Protein AF-A0A7J7IM36-F1 (afdb_monomer)

Nearest PDB structures (foldseek):
  6s37-assembly1_A  TM=6.393E-01  e=5.293E+00  Pseudomonas putida KT2440
  4tql-assembly1_A  TM=2.291E-01  e=6.668E-01  synthetic construct

pLDDT: mean 85.33, std 15.06, range [41.84, 98.44]

Foldseek 3Di:
DDDDPPPPPDPVVVVVVVVVLVVLLVVLVPPVLLVVLLVVLVVLLVLLVLLLVLLVLVVCLVVDPDPVSNVVSVVVVSVVVSLVSLVVSLVSLVVSLVSNQSSCCSNPVDDDDDLLNVLSVVLSVLSVVLNVLVVVVVVPDPVSSVSSSVSSVVNSVSSVVNNVVVVVVVCVVVVVD

Structure (mmCIF, N/CA/C/O backbone):
data_AF-A0A7J7IM36-F1
#
_entry.id   AF-A0A7J7IM36-F1
#
loop_
_atom_site.group_PDB
_atom_site.id
_atom_site.type_symbol
_atom_site.label_atom_id
_atom_site.label_alt_id
_atom_site.label_comp_id
_atom_site.label_asym_id
_atom_site.label_entity_id
_atom_site.label_seq_id
_atom_site.pdbx_PDB_ins_code
_atom_site.Cartn_x
_atom_site.Cartn_y
_atom_site.Cartn_z
_atom_site.occupancy
_atom_site.B_iso_or_equiv
_atom_site.auth_seq_id
_atom_site.auth_comp_id
_atom_site.auth_asym_id
_atom_site.auth_atom_id
_atom_site.pdbx_PDB_model_num
ATOM 1 N N . MET A 1 1 ? 0.239 33.090 -51.637 1.00 41.84 1 MET A N 1
ATOM 2 C CA . MET A 1 1 ? 1.062 33.450 -50.464 1.00 41.84 1 MET A CA 1
ATOM 3 C C . MET A 1 1 ? 0.716 32.521 -49.308 1.00 41.84 1 MET A C 1
ATOM 5 O O . MET A 1 1 ? -0.377 32.669 -48.778 1.00 41.84 1 MET A O 1
ATOM 9 N N . PRO A 1 2 ? 1.578 31.569 -48.916 1.00 46.75 2 PRO A N 1
ATOM 10 C CA . PRO A 1 2 ? 1.509 30.970 -47.592 1.00 46.75 2 PRO A CA 1
ATOM 11 C C . PRO A 1 2 ? 2.566 31.615 -46.681 1.00 46.75 2 PRO A C 1
ATOM 13 O O . PRO A 1 2 ? 3.742 31.699 -47.031 1.00 46.75 2 PRO A O 1
ATOM 16 N N . LEU A 1 3 ? 2.128 32.104 -45.523 1.00 44.00 3 LEU A N 1
ATOM 17 C CA . LEU A 1 3 ? 2.987 32.555 -44.430 1.00 44.00 3 LEU A CA 1
ATOM 18 C C . LEU A 1 3 ? 3.574 31.320 -43.734 1.00 44.00 3 LEU A C 1
ATOM 20 O O . LEU A 1 3 ? 2.863 30.607 -43.028 1.00 44.00 3 LEU A O 1
ATOM 24 N N . LEU A 1 4 ? 4.866 31.064 -43.948 1.00 47.91 4 LEU A N 1
ATOM 25 C CA . LEU A 1 4 ? 5.644 30.124 -43.144 1.00 47.91 4 LEU A CA 1
ATOM 26 C C . LEU A 1 4 ? 5.892 30.766 -41.772 1.00 47.91 4 LEU A C 1
ATOM 28 O O . LEU A 1 4 ? 6.661 31.720 -41.653 1.00 47.91 4 LEU A O 1
ATOM 32 N N . GLY A 1 5 ? 5.239 30.250 -40.734 1.00 44.09 5 GLY A N 1
ATOM 33 C CA . GLY A 1 5 ? 5.584 30.564 -39.352 1.00 44.09 5 GLY A CA 1
ATOM 34 C C . GLY A 1 5 ? 6.928 29.930 -39.002 1.00 44.09 5 GLY A C 1
ATOM 35 O O . GLY A 1 5 ? 6.990 28.741 -38.701 1.00 44.09 5 GLY A O 1
ATOM 36 N N . MET A 1 6 ? 8.006 30.713 -39.046 1.00 46.06 6 MET A N 1
ATOM 37 C CA . MET A 1 6 ? 9.269 30.353 -38.403 1.00 46.06 6 MET A CA 1
ATOM 38 C C . MET A 1 6 ? 9.063 30.376 -36.886 1.00 46.06 6 MET A C 1
ATOM 40 O O . MET A 1 6 ? 9.054 31.436 -36.261 1.00 46.06 6 MET A O 1
ATOM 44 N N . VAL A 1 7 ? 8.904 29.198 -36.285 1.00 52.78 7 VAL A N 1
ATOM 45 C CA . VAL A 1 7 ? 9.154 29.021 -34.855 1.00 52.78 7 VAL A CA 1
ATOM 46 C C . VAL A 1 7 ? 10.662 29.145 -34.667 1.00 52.78 7 VAL A C 1
ATOM 48 O O . VAL A 1 7 ? 11.422 28.244 -35.016 1.00 52.78 7 VAL A O 1
ATOM 51 N N . VAL A 1 8 ? 11.102 30.293 -34.157 1.00 49.12 8 VAL A N 1
ATOM 52 C CA . VAL A 1 8 ? 12.466 30.476 -33.660 1.00 49.12 8 VAL A CA 1
ATOM 53 C C . VAL A 1 8 ? 12.593 29.614 -32.407 1.00 49.12 8 VAL A C 1
ATOM 55 O O . VAL A 1 8 ? 12.178 30.014 -31.321 1.00 49.12 8 VAL A O 1
ATOM 58 N N . ALA A 1 9 ? 13.122 28.401 -32.561 1.00 53.16 9 ALA A N 1
ATOM 59 C CA . ALA A 1 9 ? 13.605 27.630 -31.427 1.00 53.16 9 ALA A CA 1
ATOM 60 C C . ALA A 1 9 ? 14.791 28.400 -30.835 1.00 53.16 9 ALA A C 1
ATOM 62 O O . ALA A 1 9 ? 15.821 28.578 -31.486 1.00 53.16 9 ALA A O 1
ATOM 63 N N . THR A 1 10 ? 14.625 28.931 -29.626 1.00 54.34 10 THR A N 1
ATOM 64 C CA . THR A 1 10 ? 15.707 29.593 -28.903 1.00 54.34 10 THR A CA 1
ATOM 65 C C . THR A 1 10 ? 16.783 28.544 -28.587 1.00 54.34 10 THR A C 1
ATOM 67 O O . THR A 1 10 ? 16.481 27.548 -27.924 1.00 54.34 10 THR A O 1
ATOM 70 N N . PRO A 1 11 ? 18.034 28.722 -29.049 1.00 59.41 11 PRO A N 1
ATOM 71 C CA . PRO A 1 11 ? 19.065 27.681 -28.976 1.00 59.41 11 PRO A CA 1
ATOM 72 C C . PRO A 1 11 ? 19.333 27.202 -27.539 1.00 59.41 11 PRO A C 1
ATOM 74 O O . PRO A 1 11 ? 19.550 26.015 -27.317 1.00 59.41 11 PRO A O 1
ATOM 77 N N . GLY A 1 12 ? 19.176 28.083 -26.544 1.00 59.03 12 GLY A N 1
ATOM 78 C CA . GLY A 1 12 ? 19.376 27.739 -25.133 1.00 59.03 12 GLY A CA 1
ATOM 79 C C . GLY A 1 12 ? 18.355 2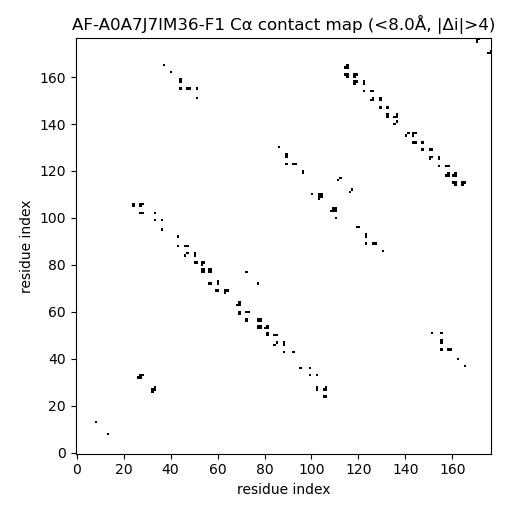6.761 -24.536 1.00 59.03 12 GLY A C 1
ATOM 80 O O . GLY A 1 12 ? 18.694 26.052 -23.595 1.00 59.03 12 GLY A O 1
ATOM 81 N N . PHE A 1 13 ? 17.125 26.673 -25.060 1.00 56.16 13 PHE A N 1
ATOM 82 C CA . PHE A 1 13 ? 16.137 25.705 -24.556 1.00 56.16 13 PHE A CA 1
ATOM 83 C C . PHE A 1 13 ? 16.367 24.300 -25.115 1.00 56.16 13 PHE A C 1
ATOM 85 O O . PHE A 1 13 ? 16.209 23.324 -24.387 1.00 56.16 13 PHE A O 1
ATOM 92 N N . ALA A 1 14 ? 16.751 24.196 -26.389 1.00 59.12 14 ALA A N 1
ATOM 93 C CA . ALA A 1 14 ? 17.050 22.914 -27.023 1.00 59.12 14 ALA A CA 1
ATOM 94 C C . ALA A 1 14 ? 18.312 22.275 -26.421 1.00 59.12 14 ALA A C 1
ATOM 96 O O . ALA A 1 14 ? 18.303 21.097 -26.075 1.00 59.12 14 ALA A O 1
ATOM 97 N N . GLU A 1 15 ? 19.354 23.073 -26.191 1.00 60.28 15 GLU A N 1
ATOM 98 C CA . GLU A 1 15 ? 20.610 22.613 -25.591 1.00 60.28 15 GLU A CA 1
ATOM 99 C C . GLU A 1 15 ? 20.442 22.236 -24.106 1.00 60.28 15 GLU A C 1
ATOM 101 O O . GLU A 1 15 ? 20.975 21.221 -23.653 1.00 60.28 15 GLU A O 1
ATOM 106 N N . ALA A 1 16 ? 19.619 22.979 -23.351 1.00 60.47 16 ALA A N 1
ATOM 107 C CA . ALA A 1 16 ? 19.227 22.620 -21.983 1.00 60.47 16 ALA A CA 1
ATOM 108 C C . ALA A 1 16 ? 18.374 21.336 -21.926 1.00 60.47 16 ALA A C 1
ATOM 110 O O . ALA A 1 16 ? 18.494 20.547 -20.987 1.00 60.47 16 ALA A O 1
ATOM 111 N N . ALA A 1 17 ? 17.518 21.106 -22.926 1.00 60.38 17 ALA A N 1
ATOM 112 C CA . ALA A 1 17 ? 16.722 19.888 -23.030 1.00 60.38 17 ALA A CA 1
ATOM 113 C C . ALA A 1 17 ? 17.594 18.666 -23.362 1.00 60.38 17 ALA A C 1
ATOM 115 O O . ALA A 1 17 ? 17.447 17.640 -22.705 1.00 60.38 17 ALA A O 1
ATOM 116 N N . GLU A 1 18 ? 18.551 18.780 -24.290 1.00 63.00 18 GLU A N 1
ATOM 117 C CA . GLU A 1 18 ? 19.492 17.696 -24.617 1.00 63.00 18 GLU A CA 1
ATOM 118 C C . GLU A 1 18 ? 20.452 17.372 -23.461 1.00 63.00 18 GLU A C 1
ATOM 120 O O . GLU A 1 18 ? 20.713 16.203 -23.155 1.00 63.00 18 GLU A O 1
ATOM 125 N N . THR A 1 19 ? 20.965 18.390 -22.767 1.00 62.38 19 THR A N 1
ATOM 126 C CA . THR A 1 19 ? 21.820 18.194 -21.582 1.00 62.38 19 THR A CA 1
ATOM 127 C C . THR A 1 19 ? 21.041 17.611 -20.401 1.00 62.38 19 THR A C 1
ATOM 129 O O . THR A 1 19 ? 21.537 16.716 -19.717 1.00 62.38 19 THR A O 1
ATOM 132 N N . SER A 1 20 ? 19.790 18.026 -20.192 1.00 62.22 20 SER A N 1
ATOM 133 C CA . SER A 1 20 ? 18.886 17.413 -19.210 1.00 62.22 20 SER A CA 1
ATOM 134 C C . SER A 1 20 ? 18.553 15.962 -19.570 1.00 62.22 20 SER A C 1
ATOM 136 O O . SER A 1 20 ? 18.662 15.073 -18.727 1.00 62.22 20 SER A O 1
ATOM 138 N N . GLU A 1 21 ? 18.227 15.683 -20.833 1.00 65.25 21 GLU A N 1
ATOM 139 C CA . GLU A 1 21 ? 17.907 14.339 -21.314 1.00 65.25 21 GLU A CA 1
ATOM 140 C C . GL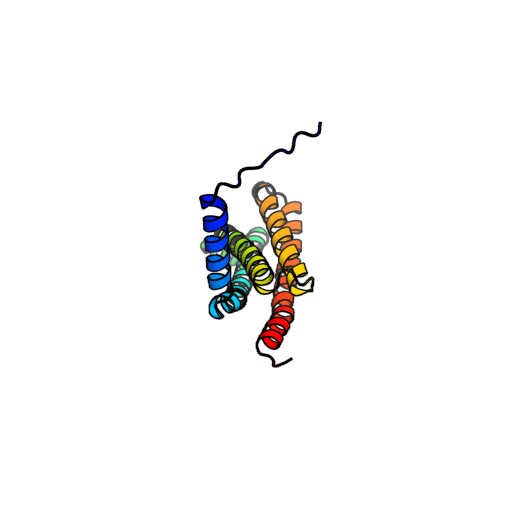U A 1 21 ? 19.105 13.391 -21.182 1.00 65.25 21 GLU A C 1
ATOM 142 O O . GLU A 1 21 ? 18.953 12.259 -20.717 1.00 65.25 21 GLU A O 1
ATOM 147 N N . SER A 1 22 ? 20.308 13.846 -21.534 1.00 68.31 22 SER A N 1
ATOM 148 C CA . SER A 1 22 ? 21.542 13.069 -21.366 1.00 68.31 22 SER A CA 1
ATOM 149 C C . SER A 1 22 ? 21.893 12.845 -19.891 1.00 68.31 22 SER A C 1
ATOM 151 O O . SER A 1 22 ? 22.256 11.725 -19.518 1.00 68.31 22 SER A O 1
ATOM 153 N N . THR A 1 23 ? 21.688 13.845 -19.029 1.00 72.69 23 THR A N 1
ATOM 154 C CA . THR A 1 23 ? 21.883 13.728 -17.574 1.00 72.69 23 THR A CA 1
ATOM 155 C C . THR A 1 23 ? 20.886 12.742 -16.958 1.00 72.69 23 THR A C 1
ATOM 157 O O . THR A 1 23 ? 21.292 11.818 -16.253 1.00 72.69 23 THR A O 1
ATOM 160 N N . LEU A 1 24 ? 19.595 12.842 -17.287 1.00 66.19 24 LEU A N 1
ATOM 161 C CA . LEU A 1 24 ? 18.561 11.908 -16.829 1.00 66.19 24 LEU A CA 1
ATOM 162 C C . LEU A 1 24 ? 18.836 10.485 -17.323 1.00 66.19 24 LEU A C 1
ATOM 164 O O . LEU A 1 24 ? 18.809 9.542 -16.532 1.00 66.19 24 LEU A O 1
ATOM 168 N N . LYS A 1 25 ? 19.179 10.316 -18.605 1.00 66.44 25 LYS A N 1
ATOM 169 C CA . LYS A 1 25 ? 19.574 9.010 -19.146 1.00 66.44 25 LYS A CA 1
ATOM 170 C C . LYS A 1 25 ? 20.789 8.444 -18.417 1.00 66.44 25 LYS A C 1
ATOM 172 O O . LYS A 1 25 ? 20.785 7.257 -18.115 1.00 66.44 25 LYS A O 1
ATOM 177 N N . SER A 1 26 ? 21.804 9.249 -18.093 1.00 67.44 26 SER A N 1
ATOM 178 C CA . SER A 1 26 ? 22.964 8.766 -17.326 1.00 67.44 26 SER A CA 1
ATOM 179 C C . SER A 1 26 ? 22.609 8.353 -15.893 1.00 67.44 26 SER A C 1
ATOM 181 O O . SER A 1 26 ? 23.106 7.332 -15.417 1.00 67.44 26 SER A O 1
ATOM 183 N N . LEU A 1 27 ? 21.695 9.078 -15.240 1.00 69.19 27 LEU A N 1
ATOM 184 C CA . LEU A 1 27 ? 21.232 8.786 -13.886 1.00 69.19 27 LEU A CA 1
ATOM 185 C C . LEU A 1 27 ? 20.473 7.450 -13.843 1.00 69.19 27 LEU A C 1
ATOM 187 O O . LEU A 1 27 ? 20.814 6.571 -13.050 1.00 69.19 27 LEU A O 1
ATOM 191 N N . PHE A 1 28 ? 19.511 7.257 -14.753 1.00 66.00 28 PHE A N 1
ATOM 192 C CA . PHE A 1 28 ? 18.698 6.035 -14.840 1.00 66.00 28 PHE A CA 1
ATOM 193 C C . PHE A 1 28 ? 19.442 4.828 -15.434 1.00 66.00 28 PHE A C 1
ATOM 195 O O . PHE A 1 28 ? 19.112 3.683 -15.137 1.00 66.00 28 PHE A O 1
ATOM 202 N N . LYS A 1 29 ? 20.479 5.044 -16.254 1.00 64.38 29 LYS A N 1
ATOM 203 C CA . LYS A 1 29 ? 21.304 3.960 -16.819 1.00 64.38 29 LYS A CA 1
ATOM 204 C C . LYS A 1 29 ? 22.338 3.417 -15.829 1.00 64.38 29 LYS A C 1
ATOM 206 O O . LYS A 1 29 ? 22.934 2.372 -16.096 1.00 64.38 29 LYS A O 1
ATOM 211 N N . SER A 1 30 ? 22.548 4.083 -14.693 1.00 63.66 30 SER A N 1
ATOM 212 C CA . SER A 1 30 ? 23.402 3.546 -13.639 1.00 63.66 30 SER A CA 1
ATOM 213 C C . SER A 1 30 ? 22.780 2.257 -13.075 1.00 63.66 30 SER A C 1
ATOM 215 O O . SER A 1 30 ? 21.681 2.247 -12.521 1.00 63.66 30 SER A O 1
ATOM 217 N N . LEU A 1 31 ? 23.500 1.139 -13.229 1.00 56.75 31 LEU A N 1
ATOM 218 C CA . LEU A 1 31 ? 23.154 -0.175 -12.677 1.00 56.75 31 LEU A CA 1
ATOM 219 C C . LEU A 1 31 ? 22.613 -0.136 -11.223 1.00 56.75 31 LEU A C 1
ATOM 221 O O . LEU A 1 31 ? 21.639 -0.846 -10.960 1.00 56.75 31 LEU A O 1
ATOM 225 N N . PRO A 1 32 ? 23.149 0.686 -10.286 1.00 60.59 32 PRO A N 1
ATOM 226 C CA . PRO A 1 32 ? 22.621 0.751 -8.923 1.00 60.59 32 PRO A CA 1
ATOM 227 C C . PRO A 1 32 ? 21.160 1.200 -8.849 1.00 60.59 32 PRO A C 1
ATOM 229 O O . PRO A 1 32 ? 20.410 0.606 -8.083 1.00 60.59 32 PRO A O 1
ATOM 232 N N . LEU A 1 33 ? 20.714 2.169 -9.658 1.00 62.09 33 LEU A N 1
ATOM 233 C CA . LEU A 1 33 ? 19.340 2.678 -9.570 1.00 62.09 33 LEU A CA 1
ATOM 234 C C . LEU A 1 33 ? 18.314 1.616 -9.993 1.00 62.09 33 LEU A C 1
ATOM 236 O O . LEU A 1 33 ? 17.275 1.457 -9.362 1.00 62.09 33 LEU A O 1
ATOM 240 N N . SER A 1 34 ? 18.662 0.790 -10.984 1.00 64.06 34 SER A N 1
ATOM 241 C CA . SER A 1 34 ? 17.816 -0.332 -11.413 1.00 64.06 34 SER A CA 1
ATOM 242 C C . SER A 1 34 ? 17.644 -1.441 -10.362 1.00 64.06 34 SER A C 1
ATOM 244 O O . SER A 1 34 ? 16.678 -2.198 -10.437 1.00 64.06 34 SER A O 1
ATOM 246 N N . LEU A 1 35 ? 18.542 -1.518 -9.371 1.00 68.50 35 LEU A N 1
ATOM 247 C CA . LEU A 1 35 ? 18.481 -2.469 -8.255 1.00 68.50 35 LEU A CA 1
ATOM 248 C C . LEU A 1 35 ? 17.912 -1.855 -6.966 1.00 68.50 35 LEU A C 1
ATOM 250 O O . LEU A 1 35 ? 17.567 -2.594 -6.044 1.00 68.50 35 LEU A O 1
ATOM 254 N N . VAL A 1 36 ? 17.744 -0.530 -6.907 1.00 74.88 36 VAL A N 1
ATOM 255 C CA . VAL A 1 36 ? 17.040 0.127 -5.795 1.00 74.88 36 VAL A CA 1
ATOM 256 C C . VAL A 1 36 ? 15.594 -0.356 -5.741 1.00 74.88 36 VAL A C 1
ATOM 258 O O . VAL A 1 36 ? 15.122 -0.727 -4.671 1.00 74.88 36 VAL A O 1
ATOM 261 N N . HIS A 1 37 ? 14.913 -0.430 -6.888 1.00 77.62 37 HIS A N 1
ATOM 262 C CA . HIS A 1 37 ? 13.519 -0.869 -6.966 1.00 77.62 37 HIS A CA 1
ATOM 263 C C . HIS A 1 37 ? 13.260 -2.225 -6.268 1.00 77.62 37 HIS A C 1
ATOM 265 O O . HIS A 1 37 ? 12.457 -2.250 -5.335 1.00 77.62 37 HIS A O 1
ATOM 271 N N . PRO A 1 38 ? 13.941 -3.341 -6.610 1.00 76.88 38 PRO A N 1
ATOM 272 C CA . PRO A 1 38 ? 13.714 -4.622 -5.935 1.00 76.88 38 PRO A CA 1
ATOM 273 C C . PRO A 1 38 ? 14.064 -4.599 -4.437 1.00 76.88 38 PRO A C 1
ATOM 275 O O . PRO A 1 38 ? 13.322 -5.163 -3.640 1.00 76.88 38 PRO A O 1
ATOM 278 N N . MET A 1 39 ? 15.119 -3.888 -4.022 1.00 81.75 39 MET A N 1
ATOM 279 C CA . MET A 1 39 ? 15.461 -3.775 -2.596 1.00 81.75 39 MET A CA 1
ATOM 280 C C . MET A 1 39 ? 14.384 -3.017 -1.802 1.00 81.75 39 MET A C 1
ATOM 282 O O . MET A 1 39 ? 14.020 -3.402 -0.688 1.00 81.75 39 MET A O 1
ATOM 286 N N . VAL A 1 40 ? 13.846 -1.938 -2.376 1.00 86.81 40 VAL A N 1
ATOM 287 C CA . VAL A 1 40 ? 12.760 -1.162 -1.764 1.00 86.81 40 VAL A CA 1
ATOM 288 C C . VAL A 1 40 ? 11.472 -1.991 -1.724 1.00 86.81 40 VAL A C 1
ATOM 290 O O . VAL A 1 40 ? 10.743 -1.924 -0.733 1.00 86.81 40 VAL A O 1
ATOM 293 N N . MET A 1 41 ? 11.213 -2.828 -2.735 1.00 88.31 41 MET A N 1
ATOM 294 C CA . MET A 1 41 ? 10.059 -3.737 -2.768 1.00 88.31 41 MET A CA 1
ATOM 295 C C . MET A 1 41 ? 10.053 -4.730 -1.597 1.00 88.31 41 MET A C 1
ATOM 297 O O . ME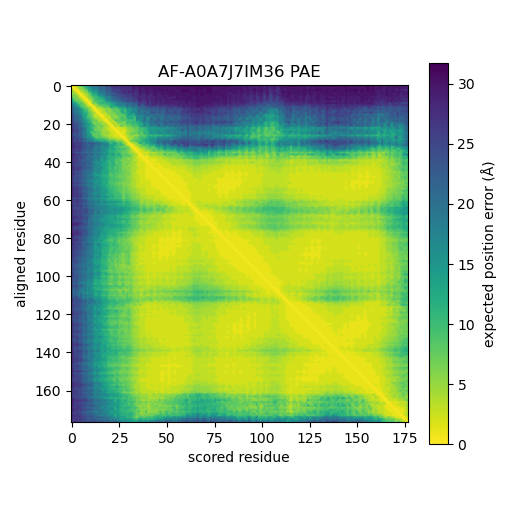T A 1 41 ? 9.006 -4.898 -0.967 1.00 88.31 41 MET A O 1
ATOM 301 N N . ASP A 1 42 ? 11.196 -5.314 -1.229 1.00 86.50 42 ASP A N 1
ATOM 302 C CA . ASP A 1 42 ? 11.286 -6.221 -0.072 1.00 86.50 42 ASP A CA 1
ATOM 303 C C . ASP A 1 42 ? 10.947 -5.505 1.247 1.00 86.50 42 ASP A C 1
ATOM 305 O O . ASP A 1 42 ? 10.146 -5.989 2.059 1.00 86.50 42 ASP A O 1
ATOM 309 N N . GLY A 1 43 ? 11.490 -4.299 1.444 1.00 91.75 43 GLY A N 1
ATOM 310 C CA . GLY A 1 43 ? 11.179 -3.464 2.607 1.00 91.75 43 GLY A CA 1
ATOM 311 C C . GLY A 1 43 ? 9.702 -3.053 2.664 1.00 91.75 43 GLY A C 1
ATOM 312 O O . GLY A 1 43 ? 9.073 -3.076 3.731 1.00 91.75 43 GLY A O 1
ATOM 313 N N . MET A 1 44 ? 9.113 -2.728 1.511 1.00 93.50 44 MET A N 1
ATOM 314 C CA . MET A 1 44 ? 7.690 -2.413 1.395 1.00 93.50 44 MET A CA 1
ATOM 315 C C . MET A 1 44 ? 6.807 -3.628 1.677 1.00 93.50 44 MET A C 1
ATOM 317 O O . MET A 1 44 ? 5.765 -3.465 2.312 1.00 93.50 44 MET A O 1
ATOM 321 N N . LEU A 1 45 ? 7.205 -4.843 1.287 1.00 92.62 45 LEU A N 1
ATOM 322 C CA . LEU A 1 45 ? 6.438 -6.053 1.589 1.00 92.62 45 LEU A CA 1
ATOM 323 C C . LEU A 1 45 ? 6.408 -6.335 3.096 1.00 92.62 45 LEU A C 1
ATOM 325 O O . LEU A 1 45 ? 5.333 -6.549 3.660 1.00 92.62 45 LEU A O 1
ATOM 329 N N . LEU A 1 46 ? 7.561 -6.281 3.770 1.00 94.25 46 LEU A N 1
ATOM 330 C CA . LEU A 1 46 ? 7.623 -6.438 5.229 1.00 94.25 46 LEU A CA 1
ATOM 331 C C . LEU A 1 46 ? 6.759 -5.387 5.935 1.00 94.25 46 LEU A C 1
ATOM 333 O O . LEU A 1 46 ? 5.986 -5.703 6.845 1.00 94.25 46 LEU A O 1
ATOM 337 N N . THR A 1 47 ? 6.831 -4.141 5.465 1.00 96.06 47 THR A N 1
ATOM 338 C CA . THR A 1 47 ? 5.999 -3.047 5.977 1.00 96.06 47 THR A CA 1
ATOM 339 C C . THR A 1 47 ? 4.515 -3.300 5.710 1.00 96.06 47 THR A C 1
ATOM 341 O O . THR A 1 47 ? 3.695 -3.067 6.595 1.00 96.06 47 THR A O 1
ATOM 344 N N . THR A 1 48 ? 4.155 -3.838 4.543 1.00 96.88 48 THR A N 1
ATOM 345 C CA . THR A 1 48 ? 2.776 -4.197 4.178 1.00 96.88 48 THR A CA 1
ATOM 346 C C . THR A 1 48 ? 2.210 -5.228 5.147 1.00 96.88 48 THR A C 1
ATOM 348 O O . THR A 1 48 ? 1.126 -5.018 5.693 1.00 96.88 48 THR A O 1
ATOM 351 N N . PHE A 1 49 ? 2.956 -6.294 5.445 1.00 97.50 49 PHE A N 1
ATOM 352 C CA . PHE A 1 49 ? 2.542 -7.281 6.444 1.00 97.50 49 PHE A CA 1
ATOM 353 C C . PHE A 1 49 ? 2.381 -6.672 7.834 1.00 97.50 49 PHE A C 1
ATOM 355 O O . PHE A 1 49 ? 1.405 -6.960 8.531 1.00 97.50 49 PHE A O 1
ATOM 362 N N . TYR A 1 50 ? 3.300 -5.795 8.238 1.00 98.06 50 TYR A N 1
ATOM 363 C CA . TYR A 1 50 ? 3.210 -5.133 9.533 1.00 98.06 50 TYR A CA 1
ATOM 364 C C . TYR A 1 50 ? 2.003 -4.185 9.623 1.00 98.06 50 TYR A C 1
ATOM 366 O O . TYR A 1 50 ? 1.268 -4.203 10.611 1.00 98.06 50 TYR A O 1
ATOM 374 N N . VAL A 1 51 ? 1.737 -3.402 8.576 1.00 98.12 51 VAL A N 1
ATOM 375 C CA . VAL A 1 51 ? 0.561 -2.526 8.471 1.00 98.12 51 VAL A CA 1
ATOM 376 C C . VAL A 1 51 ? -0.730 -3.344 8.480 1.00 98.12 51 VAL A C 1
ATOM 378 O O . VAL A 1 51 ? -1.668 -2.981 9.199 1.00 98.12 51 VAL A O 1
ATOM 381 N N . PHE A 1 52 ? -0.774 -4.469 7.761 1.00 98.06 52 PHE A N 1
ATOM 382 C CA . PHE A 1 52 ? -1.900 -5.403 7.781 1.00 98.06 52 PHE A CA 1
ATOM 383 C C . PHE A 1 52 ? -2.148 -5.938 9.199 1.00 98.06 52 PHE A C 1
ATOM 385 O O . PHE A 1 52 ? -3.272 -5.878 9.706 1.00 98.06 52 PHE A O 1
ATOM 392 N N . TYR A 1 53 ? -1.088 -6.370 9.889 1.00 98.06 53 TYR A N 1
ATOM 393 C CA . TYR A 1 53 ? -1.150 -6.808 11.283 1.00 98.06 53 TYR A CA 1
ATOM 394 C C . TYR A 1 53 ? -1.683 -5.710 12.217 1.00 98.06 53 TYR A C 1
ATOM 396 O O . TYR A 1 53 ? -2.566 -5.972 13.038 1.00 98.06 53 TYR A O 1
ATOM 404 N N . LEU A 1 54 ? -1.217 -4.464 12.085 1.00 98.00 54 LEU A N 1
ATOM 405 C CA . LEU A 1 54 ? -1.734 -3.343 12.877 1.00 98.00 54 LEU A CA 1
ATOM 406 C C . LEU A 1 54 ? -3.227 -3.092 12.611 1.00 98.00 54 LEU A C 1
ATOM 408 O O . LEU A 1 54 ? -3.987 -2.870 13.558 1.00 98.00 54 LEU A O 1
ATOM 412 N N . GLY A 1 55 ? -3.663 -3.192 11.352 1.00 96.94 55 GLY A N 1
ATOM 413 C CA . GLY A 1 55 ? -5.073 -3.096 10.969 1.00 96.94 55 GLY A CA 1
ATOM 414 C C . GLY A 1 55 ? -5.919 -4.200 11.609 1.00 96.94 55 GLY A C 1
ATOM 415 O O . GLY A 1 55 ? -6.982 -3.930 12.180 1.00 96.94 55 GLY A O 1
ATOM 416 N N . PHE A 1 56 ? -5.408 -5.433 11.619 1.00 97.00 56 PHE A N 1
ATOM 417 C CA . PHE A 1 56 ? -6.038 -6.558 12.306 1.00 97.00 56 PHE A CA 1
ATOM 418 C C . PHE A 1 56 ? -6.144 -6.315 13.819 1.00 97.00 56 PHE A C 1
ATOM 420 O O . PHE A 1 56 ? -7.228 -6.444 14.383 1.00 97.00 56 PHE A O 1
ATOM 427 N N . ARG A 1 57 ? -5.076 -5.852 14.482 1.00 96.62 57 ARG A N 1
ATOM 428 C CA . ARG A 1 57 ? -5.098 -5.516 15.921 1.00 96.62 57 ARG A CA 1
ATOM 429 C C . ARG A 1 57 ? -6.089 -4.395 16.239 1.00 96.62 57 ARG A C 1
ATOM 431 O O . ARG A 1 57 ? -6.789 -4.463 17.250 1.00 96.62 57 ARG A O 1
ATOM 438 N N . ALA A 1 58 ? -6.200 -3.389 15.371 1.00 95.50 58 ALA A N 1
ATOM 439 C CA . ALA A 1 58 ? -7.193 -2.322 15.499 1.00 95.50 58 ALA A CA 1
ATOM 440 C C . ALA A 1 58 ? -8.638 -2.830 15.324 1.00 95.50 58 ALA A C 1
ATOM 442 O O . ALA A 1 58 ? -9.569 -2.280 15.919 1.00 95.50 58 ALA A O 1
ATOM 443 N N . ARG A 1 59 ? -8.849 -3.893 14.536 1.00 95.12 59 ARG A N 1
ATOM 444 C CA . ARG A 1 59 ? -10.126 -4.618 14.474 1.00 95.12 59 ARG A CA 1
ATOM 445 C C . ARG A 1 59 ? -10.383 -5.400 15.758 1.00 95.12 59 ARG A C 1
ATOM 447 O O . ARG A 1 59 ? -11.443 -5.209 16.347 1.00 95.12 59 ARG A O 1
ATOM 454 N N . THR A 1 60 ? -9.412 -6.184 16.229 1.00 94.31 60 THR A N 1
ATOM 455 C CA . THR A 1 60 ? -9.521 -6.971 17.468 1.00 94.31 60 THR A CA 1
ATOM 456 C C . THR A 1 60 ? -9.894 -6.103 18.667 1.00 94.31 60 THR A C 1
ATOM 458 O O . THR A 1 60 ? -10.750 -6.490 19.454 1.00 94.31 60 THR A O 1
ATOM 461 N N . LEU A 1 61 ? -9.329 -4.894 18.777 1.00 93.94 61 LEU A N 1
ATOM 462 C CA . LEU A 1 61 ? -9.639 -3.952 19.859 1.00 93.94 61 LEU A CA 1
ATOM 463 C C . LEU A 1 61 ? -11.141 -3.613 19.964 1.00 93.94 61 LEU A C 1
ATOM 465 O O . LEU A 1 61 ? -11.635 -3.316 21.052 1.00 93.94 61 LEU A O 1
ATOM 469 N N . ARG A 1 62 ? -11.864 -3.653 18.839 1.00 90.25 62 ARG A N 1
ATOM 470 C CA . ARG A 1 62 ? -13.299 -3.342 18.758 1.00 90.25 62 ARG A CA 1
ATOM 471 C C . ARG A 1 62 ? -14.196 -4.565 18.928 1.00 90.25 62 ARG A C 1
ATOM 473 O O . ARG A 1 62 ? -15.372 -4.387 19.213 1.00 90.25 62 ARG A O 1
ATOM 480 N N . THR A 1 63 ? -13.669 -5.770 18.724 1.00 92.19 63 THR A N 1
ATOM 481 C CA . THR A 1 63 ? -14.467 -7.005 18.689 1.00 92.19 63 THR A CA 1
ATOM 482 C C . THR A 1 63 ? -14.195 -7.949 19.856 1.00 92.19 63 THR A C 1
ATOM 484 O O . THR A 1 63 ? -15.007 -8.830 20.103 1.00 92.19 63 THR A O 1
ATOM 487 N N . THR A 1 64 ? -13.073 -7.804 20.565 1.00 93.19 64 THR A N 1
ATOM 488 C CA . THR A 1 64 ? -12.732 -8.681 21.696 1.00 93.19 64 THR A CA 1
ATOM 489 C C . THR A 1 64 ? -13.545 -8.350 22.952 1.00 93.19 64 THR A C 1
ATOM 491 O O . THR A 1 64 ? -13.726 -7.174 23.288 1.00 93.19 64 THR A O 1
ATOM 494 N N . SER A 1 65 ? -13.994 -9.384 23.667 1.00 93.56 65 SER A N 1
ATOM 495 C CA . SER A 1 65 ? -14.638 -9.291 24.987 1.00 93.56 65 SER A CA 1
ATOM 496 C C . SER A 1 65 ? -13.636 -9.354 26.150 1.00 93.56 65 SER A C 1
ATOM 498 O O . SER A 1 65 ? -13.931 -8.860 27.238 1.00 93.56 65 SER A O 1
ATOM 500 N N . ASP A 1 66 ? -12.439 -9.901 25.918 1.00 95.44 66 ASP A N 1
ATOM 501 C CA . ASP A 1 66 ? -11.358 -9.983 26.904 1.00 95.44 66 ASP A CA 1
ATOM 502 C C . ASP A 1 66 ? -10.798 -8.586 27.236 1.00 95.44 66 ASP A C 1
ATOM 504 O O . ASP A 1 66 ? -10.206 -7.907 26.387 1.00 95.44 66 ASP A O 1
ATOM 508 N N . LYS A 1 67 ? -10.983 -8.165 28.494 1.00 93.75 67 LYS A N 1
ATOM 509 C CA . LYS A 1 67 ? -10.558 -6.856 29.009 1.00 93.75 67 LYS A CA 1
ATOM 510 C C . LYS A 1 67 ? -9.037 -6.720 29.107 1.00 93.75 67 LYS A C 1
ATOM 512 O O . LYS A 1 67 ? -8.524 -5.635 28.823 1.00 93.75 67 LYS A O 1
ATOM 517 N N . GLU A 1 68 ? -8.319 -7.777 29.480 1.00 93.75 68 GLU A N 1
ATOM 518 C CA . GLU A 1 68 ? -6.863 -7.740 29.638 1.00 93.75 68 GLU A CA 1
ATOM 519 C C . GLU A 1 68 ? -6.189 -7.610 28.268 1.00 93.75 68 GLU A C 1
ATOM 521 O O . GLU A 1 68 ? -5.381 -6.701 28.036 1.00 93.75 68 GLU A O 1
ATOM 526 N N . LEU A 1 69 ? -6.610 -8.441 27.310 1.00 92.94 69 LEU A N 1
ATOM 527 C CA . LEU A 1 69 ? -6.137 -8.366 25.931 1.00 92.94 69 LEU A CA 1
ATOM 528 C C . LEU A 1 69 ? -6.460 -7.005 25.300 1.00 92.94 69 LEU A C 1
ATOM 530 O O . LEU A 1 69 ? -5.604 -6.411 24.634 1.00 92.94 69 LEU A O 1
ATOM 534 N N . LYS A 1 70 ? -7.670 -6.479 25.529 1.00 94.12 70 LYS A N 1
ATOM 535 C CA . LYS A 1 70 ? -8.078 -5.155 25.043 1.00 94.12 70 LYS A CA 1
ATOM 536 C C . LYS A 1 70 ? -7.166 -4.055 25.583 1.00 94.12 70 LYS A C 1
ATOM 538 O O . LYS A 1 70 ? -6.710 -3.219 24.803 1.00 94.12 70 LYS A O 1
ATOM 543 N N . LEU A 1 71 ? -6.842 -4.079 26.877 1.00 94.06 71 LEU A N 1
ATOM 544 C CA . LEU A 1 71 ? -5.932 -3.112 27.495 1.00 94.06 71 LEU A CA 1
ATOM 545 C C . LEU A 1 71 ? -4.514 -3.223 26.916 1.00 94.06 71 LEU A C 1
ATOM 547 O O . LEU A 1 71 ? -3.904 -2.206 26.578 1.00 94.06 71 LEU A O 1
ATOM 551 N N . LYS A 1 72 ? -4.004 -4.447 26.732 1.00 94.31 72 LYS A N 1
ATOM 552 C CA . LYS A 1 72 ? -2.688 -4.701 26.125 1.00 94.31 72 LYS A CA 1
ATOM 553 C C . LYS A 1 72 ? -2.600 -4.155 24.697 1.00 94.31 72 LYS A C 1
ATOM 555 O O . LYS A 1 72 ? -1.606 -3.527 24.341 1.00 94.31 72 LYS A O 1
ATOM 560 N N . ILE A 1 73 ? -3.640 -4.355 23.885 1.00 94.06 73 ILE A N 1
ATOM 561 C CA . ILE A 1 73 ? -3.721 -3.823 22.515 1.00 94.06 73 ILE A CA 1
ATOM 562 C C . ILE A 1 73 ? -3.844 -2.296 22.521 1.00 94.06 73 ILE A C 1
ATOM 564 O O . ILE A 1 73 ? -3.186 -1.624 21.729 1.00 94.06 73 ILE A O 1
ATOM 568 N N . ALA A 1 74 ? -4.669 -1.734 23.407 1.00 93.56 74 ALA A N 1
ATOM 569 C CA . ALA A 1 74 ? -4.891 -0.292 23.480 1.00 93.56 74 ALA A CA 1
ATOM 570 C C . ALA A 1 74 ? -3.583 0.474 23.738 1.00 93.56 74 ALA A C 1
ATOM 572 O O . ALA A 1 74 ? -3.338 1.499 23.101 1.00 93.56 74 ALA A O 1
ATOM 573 N N . ARG A 1 75 ? -2.702 -0.067 24.596 1.00 94.00 75 ARG A N 1
ATOM 574 C CA . ARG A 1 75 ? -1.383 0.519 24.897 1.00 94.00 75 ARG A CA 1
ATOM 575 C C . ARG A 1 75 ? -0.505 0.696 23.657 1.00 94.00 75 ARG A C 1
ATOM 577 O O . ARG A 1 75 ? 0.211 1.687 23.569 1.00 94.00 75 ARG A O 1
ATOM 584 N N . SER A 1 76 ? -0.579 -0.212 22.681 1.00 92.25 76 SER A N 1
ATOM 585 C CA . SER A 1 76 ? 0.234 -0.127 21.460 1.00 92.25 76 SER A CA 1
ATOM 586 C C . SER A 1 76 ? -0.341 0.805 20.385 1.00 92.25 76 SER A C 1
ATOM 588 O O . SER A 1 76 ? 0.254 0.903 19.312 1.00 92.25 76 SER A O 1
ATOM 590 N N . LYS A 1 77 ? -1.498 1.444 20.633 1.00 95.62 77 LYS A N 1
ATOM 591 C CA . LYS A 1 77 ? -2.184 2.386 19.724 1.00 95.62 77 LYS A CA 1
ATOM 592 C C . LYS A 1 77 ? -2.193 1.926 18.249 1.00 95.62 77 LYS A C 1
ATOM 594 O O . LYS A 1 77 ? -1.775 2.674 17.364 1.00 95.62 77 LYS A O 1
ATOM 599 N N . PRO A 1 78 ? -2.655 0.695 17.947 1.00 96.44 78 PRO A N 1
ATOM 600 C CA . PRO A 1 78 ? -2.456 0.079 16.635 1.00 96.44 78 PRO A CA 1
ATOM 601 C C . PRO A 1 78 ? -3.125 0.846 15.491 1.00 96.44 78 PRO A C 1
ATOM 603 O O . PRO A 1 78 ? -2.577 0.874 14.398 1.00 96.44 78 PRO A O 1
ATOM 606 N N . GLY A 1 79 ? -4.269 1.499 15.732 1.00 95.62 79 GLY A N 1
ATOM 607 C CA . GLY A 1 79 ? -4.958 2.291 14.706 1.00 95.62 79 GLY A CA 1
ATOM 608 C C . GLY A 1 79 ? -4.169 3.523 14.254 1.00 95.62 79 GLY A C 1
ATOM 609 O O . GLY A 1 79 ? -4.108 3.796 13.060 1.00 95.62 79 GLY A O 1
ATOM 610 N N . GLU A 1 80 ? -3.518 4.222 15.188 1.00 96.06 80 GLU A N 1
ATOM 611 C CA . GLU A 1 80 ? -2.691 5.395 14.876 1.00 96.06 80 GLU A CA 1
ATOM 612 C C . GLU A 1 80 ? -1.433 4.982 14.107 1.00 96.06 80 GLU A C 1
ATOM 614 O O . GLU A 1 80 ? -1.134 5.525 13.047 1.00 96.06 80 GLU A O 1
ATOM 619 N N . ARG A 1 81 ? -0.744 3.938 14.588 1.00 97.50 81 ARG A N 1
ATOM 620 C CA . ARG A 1 81 ? 0.437 3.391 13.904 1.00 97.50 81 ARG A CA 1
ATOM 621 C C . ARG A 1 81 ? 0.094 2.849 12.518 1.00 97.50 81 ARG A C 1
ATOM 623 O O . ARG A 1 81 ? 0.877 3.038 11.594 1.00 97.50 81 ARG A O 1
ATOM 630 N N . HIS A 1 82 ? -1.063 2.199 12.368 1.00 97.75 82 HIS A N 1
ATOM 631 C CA . HIS A 1 82 ? -1.554 1.737 11.072 1.00 97.75 82 HIS A CA 1
ATOM 632 C C . HIS A 1 82 ? -1.740 2.917 10.119 1.00 97.75 82 HIS A C 1
ATOM 634 O O . HIS A 1 82 ? -1.217 2.870 9.017 1.00 97.75 82 HIS A O 1
ATOM 640 N N . TYR A 1 83 ? -2.423 3.984 10.547 1.00 97.38 83 TYR A N 1
ATOM 641 C CA . TYR A 1 83 ? -2.643 5.161 9.706 1.00 97.38 83 TYR A CA 1
ATOM 642 C C . TYR A 1 83 ? -1.328 5.816 9.263 1.00 97.38 83 TYR A C 1
ATOM 644 O O . TYR A 1 83 ? -1.142 6.068 8.073 1.00 97.38 83 TYR A O 1
ATOM 652 N N . GLN A 1 84 ? -0.399 6.041 10.196 1.00 97.75 84 GLN A N 1
ATOM 653 C CA . GLN A 1 84 ? 0.899 6.656 9.901 1.00 97.75 84 GLN A CA 1
ATOM 654 C C . GLN A 1 84 ? 1.723 5.808 8.925 1.00 97.75 84 GLN A C 1
ATOM 656 O O . GLN A 1 84 ? 2.139 6.296 7.876 1.00 97.75 84 GLN A O 1
ATOM 661 N N . LEU A 1 85 ? 1.916 4.521 9.234 1.00 97.94 85 LEU A N 1
ATOM 662 C CA . LEU A 1 85 ? 2.729 3.635 8.402 1.00 97.94 85 LEU A CA 1
ATOM 663 C C . LEU A 1 85 ? 2.069 3.331 7.055 1.00 97.94 85 LEU A C 1
ATOM 665 O O . LEU A 1 85 ? 2.773 3.284 6.054 1.00 97.94 85 LEU A O 1
ATOM 669 N N . ALA A 1 86 ? 0.743 3.177 6.994 1.00 97.62 86 ALA A N 1
ATOM 670 C CA . ALA A 1 86 ? 0.031 2.985 5.730 1.00 97.62 86 ALA A CA 1
ATOM 671 C C . ALA A 1 86 ? 0.134 4.220 4.823 1.00 97.62 86 ALA A C 1
ATOM 673 O O . ALA A 1 86 ? 0.279 4.071 3.613 1.00 97.62 86 ALA A O 1
ATOM 674 N N . SER A 1 87 ? 0.098 5.427 5.399 1.00 97.56 87 SER A N 1
ATOM 675 C CA . SER A 1 87 ? 0.249 6.676 4.641 1.00 97.56 87 SER A CA 1
ATOM 676 C C . SER A 1 87 ? 1.655 6.806 4.051 1.00 97.56 87 SER A C 1
ATOM 678 O O . SER A 1 87 ? 1.802 7.126 2.874 1.00 97.56 87 SER A O 1
ATOM 680 N N . ILE A 1 88 ? 2.686 6.498 4.847 1.00 97.50 88 ILE A N 1
ATOM 681 C CA . ILE A 1 88 ? 4.081 6.474 4.380 1.00 97.50 88 ILE A CA 1
ATOM 682 C C . ILE A 1 88 ? 4.260 5.402 3.303 1.00 97.50 88 ILE A C 1
ATOM 684 O O . ILE A 1 88 ? 4.829 5.683 2.253 1.00 97.50 88 ILE A O 1
ATOM 688 N N . LEU A 1 89 ? 3.738 4.194 3.534 1.00 97.06 89 LEU A N 1
ATOM 689 C CA . LEU A 1 89 ? 3.807 3.093 2.577 1.00 97.06 89 LEU A CA 1
ATOM 690 C C . LEU A 1 89 ? 3.157 3.470 1.240 1.00 97.06 89 LEU A C 1
ATOM 692 O O . LEU A 1 89 ? 3.766 3.245 0.202 1.00 97.06 89 LEU A O 1
ATOM 696 N N . LEU A 1 90 ? 1.968 4.085 1.253 1.00 97.56 90 LEU A N 1
ATOM 697 C CA . LEU A 1 90 ? 1.308 4.569 0.037 1.00 97.56 90 LEU A CA 1
ATOM 698 C C . LEU A 1 90 ? 2.174 5.600 -0.700 1.00 97.56 90 LEU A C 1
ATOM 700 O O . LEU A 1 90 ? 2.336 5.497 -1.915 1.00 97.56 90 LEU A O 1
ATOM 704 N N . ALA A 1 91 ? 2.755 6.567 0.016 1.00 96.75 91 ALA A N 1
ATOM 705 C CA . ALA A 1 91 ? 3.610 7.586 -0.589 1.00 96.75 91 ALA A CA 1
ATOM 706 C C . ALA A 1 91 ? 4.862 6.972 -1.238 1.00 96.75 91 ALA A C 1
ATOM 708 O O . ALA A 1 91 ? 5.128 7.212 -2.416 1.00 96.75 91 ALA A O 1
ATOM 709 N N . VAL A 1 92 ? 5.591 6.128 -0.500 1.00 94.31 92 VAL A N 1
ATOM 710 C CA . VAL A 1 92 ? 6.804 5.454 -0.988 1.00 94.31 92 VAL A CA 1
ATOM 711 C C . VAL A 1 92 ? 6.483 4.542 -2.170 1.00 94.31 92 VAL A C 1
ATOM 713 O O . VAL A 1 92 ? 7.170 4.599 -3.189 1.00 94.31 92 VAL A O 1
ATOM 716 N N . MET A 1 93 ? 5.416 3.746 -2.078 1.00 93.75 93 MET A N 1
ATOM 717 C CA . MET A 1 93 ? 5.000 2.840 -3.148 1.00 93.75 93 MET A CA 1
ATOM 718 C C . MET A 1 93 ? 4.608 3.601 -4.414 1.00 93.75 93 MET A C 1
ATOM 720 O O . MET A 1 93 ? 4.983 3.197 -5.512 1.00 93.75 93 MET A O 1
ATOM 724 N N . THR A 1 94 ? 3.908 4.728 -4.271 1.00 95.38 94 THR A N 1
ATOM 725 C CA . THR A 1 94 ? 3.531 5.582 -5.403 1.00 95.38 94 THR A CA 1
ATOM 726 C C . THR A 1 94 ? 4.772 6.121 -6.110 1.00 95.38 94 THR A C 1
ATOM 728 O O . THR A 1 94 ? 4.922 5.922 -7.313 1.00 95.38 94 THR A O 1
ATOM 731 N N . VAL A 1 95 ? 5.702 6.735 -5.368 1.00 92.00 95 VAL A N 1
ATOM 732 C CA . VAL A 1 95 ? 6.954 7.273 -5.933 1.00 92.00 95 VAL A CA 1
ATOM 733 C C . VAL A 1 95 ? 7.774 6.174 -6.608 1.00 92.00 95 VAL A C 1
ATOM 735 O O . VAL A 1 95 ? 8.209 6.346 -7.743 1.00 92.00 95 VAL A O 1
ATOM 738 N N . THR A 1 96 ? 7.925 5.024 -5.952 1.00 89.75 96 THR A N 1
ATOM 739 C CA . THR A 1 96 ? 8.699 3.884 -6.471 1.00 89.75 96 THR A CA 1
ATOM 740 C C . THR A 1 96 ? 8.062 3.276 -7.726 1.00 89.75 96 THR A C 1
ATOM 742 O O . THR A 1 96 ? 8.761 2.816 -8.624 1.00 89.75 96 THR A O 1
ATOM 745 N N . THR A 1 97 ? 6.731 3.317 -7.839 1.00 91.81 97 THR A N 1
ATOM 746 C CA . THR A 1 97 ? 6.014 2.877 -9.047 1.00 91.81 97 THR A CA 1
ATOM 747 C C . THR A 1 97 ? 6.309 3.801 -10.229 1.00 91.81 97 THR A C 1
ATOM 749 O O . THR A 1 97 ? 6.604 3.327 -11.326 1.00 91.81 97 THR A O 1
ATOM 752 N N . PHE A 1 98 ? 6.278 5.122 -10.016 1.00 91.38 98 PHE A N 1
ATOM 753 C CA . PHE A 1 98 ? 6.647 6.089 -11.054 1.00 91.38 98 PHE A CA 1
ATOM 754 C C . PHE A 1 98 ? 8.126 6.001 -11.435 1.00 91.38 98 PHE A C 1
ATOM 756 O O . PHE A 1 98 ? 8.443 6.043 -12.622 1.00 91.38 98 PHE A O 1
ATOM 763 N N . GLU A 1 99 ? 9.015 5.827 -10.456 1.00 87.00 99 GLU A N 1
ATOM 764 C CA . GLU A 1 99 ? 10.448 5.621 -10.679 1.00 87.00 99 GLU A CA 1
ATOM 765 C C . GLU A 1 99 ? 10.706 4.385 -11.550 1.00 87.00 99 GLU A C 1
ATOM 767 O O . GLU A 1 99 ? 11.367 4.509 -12.580 1.00 87.00 99 GLU A O 1
ATOM 772 N N . GLY A 1 100 ? 10.106 3.232 -11.234 1.00 85.50 100 GLY A N 1
ATOM 773 C CA . GLY A 1 100 ? 10.290 2.005 -12.016 1.00 85.50 100 GLY A CA 1
ATOM 774 C C . GLY A 1 100 ? 9.811 2.134 -13.469 1.00 85.50 100 GLY A C 1
ATOM 775 O O . GLY A 1 100 ? 10.475 1.662 -14.402 1.00 85.50 100 GLY A O 1
ATOM 776 N N . MET A 1 101 ? 8.689 2.831 -13.689 1.00 89.06 101 MET A N 1
ATOM 777 C CA . MET A 1 101 ? 8.202 3.152 -15.035 1.00 89.06 101 MET A CA 1
ATOM 778 C C . MET A 1 101 ? 9.153 4.102 -15.773 1.00 89.06 101 MET A C 1
ATOM 780 O O . MET A 1 101 ? 9.530 3.824 -16.913 1.00 89.06 101 MET A O 1
ATOM 784 N N . ALA A 1 102 ? 9.582 5.191 -15.130 1.00 86.31 102 ALA A N 1
ATOM 785 C CA . ALA A 1 102 ? 10.499 6.167 -15.716 1.00 86.31 102 ALA A CA 1
ATOM 786 C C . ALA A 1 102 ? 11.856 5.535 -16.068 1.00 86.31 102 ALA A C 1
ATOM 788 O O . ALA A 1 102 ? 12.364 5.726 -17.173 1.00 86.31 102 ALA A O 1
ATOM 789 N N . ASN A 1 103 ? 12.409 4.711 -15.179 1.00 82.44 103 ASN A N 1
ATOM 790 C CA . ASN A 1 103 ? 13.645 3.969 -15.404 1.00 82.44 103 ASN A CA 1
ATOM 791 C C . ASN A 1 103 ? 13.532 3.019 -16.612 1.00 82.44 103 ASN A C 1
ATOM 793 O O . ASN A 1 103 ? 14.387 2.993 -17.496 1.00 82.44 103 ASN A O 1
ATOM 797 N N . THR A 1 104 ? 12.435 2.264 -16.704 1.00 83.75 104 THR A N 1
ATOM 798 C CA . THR A 1 104 ? 12.196 1.356 -17.837 1.00 83.75 104 THR A CA 1
ATOM 799 C C . THR A 1 104 ? 12.071 2.123 -19.155 1.00 83.75 104 THR A C 1
ATOM 801 O O . THR A 1 104 ? 12.704 1.759 -20.152 1.00 83.75 104 THR A O 1
ATOM 804 N N . TYR A 1 105 ? 11.295 3.208 -19.158 1.00 86.44 105 TYR A N 1
ATOM 805 C CA . TYR A 1 105 ? 11.056 4.016 -20.348 1.00 86.44 105 TYR A CA 1
ATOM 806 C C . TYR A 1 105 ? 12.329 4.720 -20.832 1.00 86.44 105 TYR A C 1
ATOM 808 O O . TYR A 1 105 ? 12.653 4.655 -22.014 1.00 86.44 105 TYR A O 1
ATOM 816 N N . THR A 1 106 ? 13.108 5.321 -19.932 1.00 82.81 106 THR A N 1
ATOM 817 C CA . THR A 1 106 ? 14.365 6.005 -20.289 1.00 82.81 106 THR A CA 1
ATOM 818 C C . THR A 1 106 ? 15.428 5.050 -20.833 1.00 82.81 106 THR A C 1
ATOM 820 O O . THR A 1 106 ? 16.204 5.435 -21.707 1.00 82.81 106 THR A O 1
ATOM 823 N N . ARG A 1 107 ? 15.454 3.791 -20.370 1.00 79.94 107 ARG A N 1
ATOM 824 C CA . ARG A 1 107 ? 16.400 2.768 -20.845 1.00 79.94 107 ARG A CA 1
ATOM 825 C C . ARG A 1 107 ? 15.998 2.112 -22.163 1.00 79.94 107 ARG A C 1
ATOM 827 O O . ARG A 1 107 ? 16.879 1.703 -22.914 1.00 79.94 107 ARG A O 1
ATOM 834 N N . THR A 1 108 ? 14.700 1.951 -22.418 1.00 82.50 108 THR A N 1
ATOM 835 C CA . THR A 1 108 ? 14.210 1.091 -23.516 1.00 82.50 108 THR A CA 1
ATOM 836 C C . THR A 1 108 ? 13.294 1.787 -24.520 1.00 82.50 108 THR A C 1
ATOM 838 O O . THR A 1 108 ? 12.945 1.190 -25.536 1.00 82.50 108 THR A O 1
ATOM 841 N N . GLY A 1 109 ? 12.893 3.032 -24.256 1.00 86.75 109 GLY A N 1
ATOM 842 C CA . GLY A 1 109 ? 11.964 3.805 -25.085 1.00 86.75 109 GLY A CA 1
ATOM 843 C C . GLY A 1 109 ? 10.504 3.348 -25.005 1.00 86.75 109 GLY A C 1
ATOM 844 O O . GLY A 1 109 ? 9.665 3.872 -25.731 1.00 86.75 109 GLY A O 1
ATOM 845 N N . LYS A 1 110 ? 10.179 2.361 -24.160 1.00 89.94 110 LYS A N 1
ATOM 846 C CA . LYS A 1 110 ? 8.817 1.841 -23.971 1.00 89.94 110 LYS A CA 1
ATOM 847 C C . LYS A 1 110 ? 8.625 1.255 -22.573 1.00 89.94 110 LYS A C 1
ATOM 849 O O . LYS A 1 110 ? 9.585 1.008 -21.854 1.00 89.94 110 LYS A O 1
ATOM 854 N N . LEU A 1 111 ? 7.374 1.013 -22.193 1.00 88.12 111 LEU A N 1
ATOM 855 C CA . LEU A 1 111 ? 7.037 0.189 -21.030 1.00 88.12 111 LEU A CA 1
ATOM 856 C C . LEU A 1 111 ? 6.743 -1.243 -21.486 1.00 88.12 111 LEU A C 1
ATOM 858 O O . LEU A 1 111 ? 6.240 -1.453 -22.590 1.00 88.12 111 LEU A O 1
ATOM 862 N N . PHE A 1 112 ? 7.042 -2.223 -20.634 1.00 87.00 112 PHE A N 1
ATOM 863 C CA . PHE A 1 112 ? 6.731 -3.629 -20.889 1.00 87.00 112 PHE A CA 1
ATOM 864 C C . PHE A 1 112 ? 5.454 -4.016 -20.132 1.00 87.00 112 PHE A C 1
ATOM 866 O O . PHE A 1 112 ? 5.523 -4.275 -18.928 1.00 87.00 112 PHE A O 1
ATOM 873 N N . PRO A 1 113 ? 4.284 -4.037 -20.796 1.00 88.94 113 PRO A N 1
ATOM 874 C CA . PRO A 1 113 ? 3.059 -4.532 -20.186 1.00 88.94 113 PRO A CA 1
ATOM 875 C C . PRO A 1 113 ? 3.216 -6.003 -19.794 1.00 88.94 113 PRO A C 1
ATOM 877 O O . PRO A 1 113 ? 3.477 -6.860 -20.635 1.00 88.94 113 PRO A O 1
ATOM 880 N N . GLY A 1 114 ? 3.067 -6.293 -18.506 1.00 89.56 114 GLY A N 1
ATOM 881 C CA . GLY A 1 114 ? 3.211 -7.633 -17.952 1.00 89.56 114 GLY A CA 1
ATOM 882 C C . GLY A 1 114 ? 2.717 -7.699 -16.507 1.00 89.56 114 GLY A C 1
ATOM 883 O O . GLY A 1 114 ? 2.384 -6.657 -15.933 1.00 89.56 114 GLY A O 1
ATOM 884 N N . PRO A 1 115 ? 2.674 -8.901 -15.900 1.00 90.81 115 PRO A N 1
ATOM 885 C CA . PRO A 1 115 ? 2.079 -9.104 -14.579 1.00 90.81 115 PRO A CA 1
ATOM 886 C C . PRO A 1 115 ? 2.635 -8.160 -13.510 1.00 90.81 115 PRO A C 1
ATOM 888 O O . PRO A 1 115 ? 1.862 -7.556 -12.777 1.00 90.81 115 PRO A O 1
ATOM 891 N N . HIS A 1 116 ? 3.954 -7.956 -13.473 1.00 90.62 116 HIS A N 1
ATOM 892 C CA . HIS A 1 116 ? 4.584 -7.079 -12.485 1.00 90.62 116 HIS A CA 1
ATOM 893 C C . HIS A 1 116 ? 4.067 -5.630 -12.575 1.00 90.62 116 HIS A C 1
ATOM 895 O O . HIS A 1 116 ? 3.608 -5.076 -11.579 1.00 90.62 116 HIS A O 1
ATOM 901 N N . LEU A 1 117 ? 4.046 -5.048 -13.782 1.00 91.56 117 LEU A N 1
ATOM 902 C CA . LEU A 1 117 ? 3.554 -3.685 -14.006 1.00 91.56 117 LEU A CA 1
ATOM 903 C C . LEU A 1 117 ? 2.055 -3.561 -13.702 1.00 91.56 117 LEU A C 1
ATOM 905 O O . LEU A 1 117 ? 1.638 -2.629 -13.018 1.00 91.56 117 LEU A O 1
ATOM 909 N N . TYR A 1 118 ? 1.238 -4.497 -14.192 1.00 94.06 118 TYR A N 1
ATOM 910 C CA . TYR A 1 118 ? -0.212 -4.440 -14.001 1.00 94.06 118 TYR A CA 1
ATOM 911 C C . TYR A 1 118 ? -0.614 -4.592 -12.538 1.00 94.06 118 TYR A C 1
ATOM 913 O O . TYR A 1 118 ? -1.468 -3.844 -12.058 1.00 94.06 118 TYR A O 1
ATOM 921 N N . ILE A 1 119 ? 0.015 -5.521 -11.815 1.00 94.06 119 ILE A N 1
ATOM 922 C CA . ILE A 1 119 ? -0.232 -5.687 -10.385 1.00 94.06 119 ILE A CA 1
ATOM 923 C C . ILE A 1 119 ? 0.310 -4.478 -9.615 1.00 94.06 119 ILE A C 1
ATOM 925 O O . ILE A 1 119 ? -0.394 -3.982 -8.745 1.00 94.06 119 ILE A O 1
ATOM 929 N N . GLY A 1 120 ? 1.479 -3.935 -9.975 1.00 93.31 120 GLY A N 1
ATOM 930 C CA . GLY A 1 120 ? 2.024 -2.693 -9.408 1.00 93.31 120 GLY A CA 1
ATOM 931 C C . GLY A 1 120 ? 1.052 -1.519 -9.467 1.00 93.31 120 GLY A C 1
ATOM 932 O O . GLY A 1 120 ? 0.688 -0.949 -8.435 1.00 93.31 120 GLY A O 1
ATOM 933 N N . LEU A 1 121 ? 0.560 -1.210 -10.667 1.00 95.62 121 LEU A N 1
ATOM 934 C CA . LEU A 1 121 ? -0.411 -0.137 -10.881 1.00 95.62 121 LEU A CA 1
ATOM 935 C C . LEU A 1 121 ? -1.729 -0.401 -10.145 1.00 95.62 121 LEU A C 1
ATOM 937 O O . LEU A 1 121 ? -2.279 0.504 -9.513 1.00 95.62 121 LEU A O 1
ATOM 941 N N . SER A 1 122 ? -2.210 -1.646 -10.180 1.00 95.38 122 SER A N 1
ATOM 942 C CA . SER A 1 122 ? -3.430 -2.044 -9.472 1.00 95.38 122 SER A CA 1
ATOM 943 C C . SER A 1 122 ? -3.283 -1.860 -7.964 1.00 95.38 122 SER A C 1
ATOM 945 O O . SER A 1 122 ? -4.183 -1.324 -7.327 1.00 95.38 122 SER A O 1
ATOM 947 N N . THR A 1 123 ? -2.143 -2.233 -7.379 1.00 95.56 123 THR A N 1
ATOM 948 C CA . THR A 1 123 ? -1.876 -2.060 -5.949 1.00 95.56 123 THR A CA 1
ATOM 949 C C . THR A 1 123 ? -1.938 -0.589 -5.544 1.00 95.56 123 THR A C 1
ATOM 951 O O . THR A 1 123 ? -2.656 -0.260 -4.600 1.00 95.56 123 THR A O 1
ATOM 954 N N . VAL A 1 124 ? -1.256 0.310 -6.265 1.00 96.31 124 VAL A N 1
ATOM 955 C CA . VAL A 1 124 ? -1.283 1.754 -5.960 1.00 96.31 124 VAL A CA 1
ATOM 956 C C . VAL A 1 124 ? -2.701 2.320 -6.079 1.00 96.31 124 VAL A C 1
ATOM 958 O O . VAL A 1 124 ? -3.146 3.075 -5.207 1.00 96.31 124 VAL A O 1
ATOM 961 N N . ALA A 1 125 ? -3.450 1.916 -7.109 1.00 97.69 125 ALA A N 1
ATOM 962 C CA . ALA A 1 125 ? -4.839 2.331 -7.286 1.00 97.69 125 ALA A CA 1
ATOM 963 C C . ALA A 1 125 ? -5.731 1.847 -6.129 1.00 97.69 125 ALA A C 1
ATOM 965 O O . ALA A 1 125 ? -6.448 2.644 -5.519 1.00 97.69 125 ALA A O 1
ATOM 966 N N . LEU A 1 126 ? -5.650 0.561 -5.769 1.00 98.06 126 LEU A N 1
ATOM 967 C CA . LEU A 1 126 ? -6.430 -0.020 -4.675 1.00 98.06 126 LEU A CA 1
ATOM 968 C C . LEU A 1 126 ? -6.072 0.613 -3.329 1.00 98.06 126 LEU A C 1
ATOM 970 O O . LEU A 1 126 ? -6.970 0.936 -2.556 1.00 98.06 126 LEU A O 1
ATOM 974 N N . MET A 1 127 ? -4.789 0.858 -3.056 1.00 97.69 127 MET A N 1
ATOM 975 C CA . MET A 1 127 ? -4.366 1.545 -1.835 1.00 97.69 127 MET A CA 1
ATOM 976 C C . MET A 1 127 ? -4.850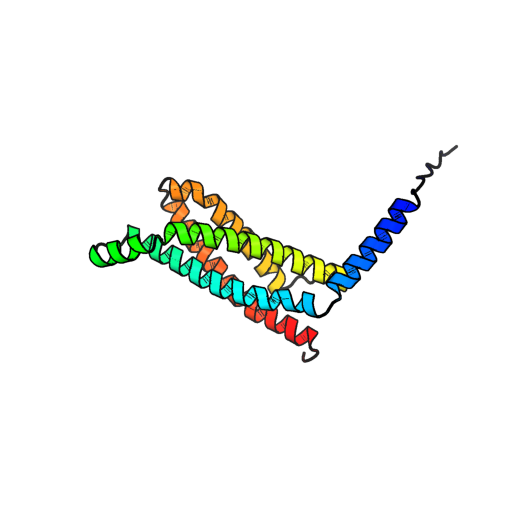 3.002 -1.783 1.00 97.69 127 MET A C 1
ATOM 978 O O . MET A 1 127 ? -5.211 3.484 -0.709 1.00 97.69 127 MET A O 1
ATOM 982 N N . SER A 1 128 ? -4.940 3.691 -2.924 1.00 98.12 128 SER A N 1
ATOM 983 C CA . SER A 1 128 ? -5.517 5.042 -2.993 1.00 98.12 128 SER A CA 1
ATOM 984 C C . SER A 1 128 ? -7.015 5.032 -2.667 1.00 98.12 128 SER A C 1
ATOM 986 O O . SER A 1 128 ? -7.490 5.857 -1.884 1.00 98.12 128 SER A O 1
ATOM 988 N N . VAL A 1 129 ? -7.756 4.044 -3.184 1.00 98.44 129 VAL A N 1
ATOM 989 C CA . VAL A 1 129 ? -9.161 3.807 -2.805 1.00 98.44 129 VAL A CA 1
ATOM 990 C C . VAL A 1 129 ? -9.270 3.468 -1.316 1.00 98.44 129 VAL A C 1
ATOM 992 O O . VAL A 1 129 ? -10.115 4.007 -0.611 1.00 98.44 129 VAL A O 1
ATOM 995 N N . MET A 1 130 ? -8.393 2.618 -0.786 1.00 98.38 130 MET A N 1
ATOM 996 C CA . MET A 1 130 ? -8.374 2.288 0.640 1.00 98.38 130 MET A CA 1
ATOM 997 C C . MET A 1 130 ? -8.162 3.522 1.524 1.00 98.38 130 MET A C 1
ATOM 999 O O . MET A 1 130 ? -8.815 3.633 2.566 1.00 98.38 130 MET A O 1
ATOM 1003 N N . ALA A 1 131 ? -7.275 4.436 1.123 1.00 98.12 131 ALA A N 1
ATOM 1004 C CA . ALA A 1 131 ? -7.018 5.685 1.831 1.00 98.12 131 ALA A CA 1
ATOM 1005 C C . ALA A 1 131 ? -8.239 6.618 1.809 1.00 98.12 131 ALA A C 1
ATOM 1007 O O . ALA A 1 131 ? -8.571 7.211 2.838 1.00 98.12 131 ALA A O 1
ATOM 1008 N N . SER A 1 132 ? -8.971 6.688 0.691 1.00 98.25 132 SER A N 1
ATOM 1009 C CA . SER A 1 132 ? -10.181 7.516 0.586 1.00 98.25 132 SER A CA 1
ATOM 1010 C C . SER A 1 132 ? -11.336 7.031 1.477 1.00 98.25 132 SER A C 1
ATOM 1012 O O . SER A 1 132 ? -12.201 7.823 1.844 1.00 98.25 132 SER A O 1
ATOM 1014 N N . LEU A 1 133 ? -11.321 5.767 1.923 1.00 98.31 133 LEU A N 1
ATOM 1015 C CA . LEU A 1 133 ? -12.282 5.229 2.898 1.00 98.31 133 LEU A CA 1
ATOM 1016 C C . LEU A 1 133 ? -12.018 5.694 4.342 1.00 98.31 133 LEU A C 1
ATOM 1018 O O . LEU A 1 133 ? -12.885 5.531 5.207 1.00 98.31 133 LEU A O 1
ATOM 1022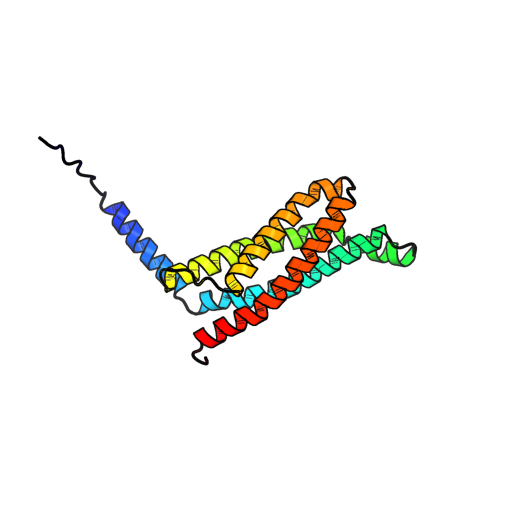 N N . ALA A 1 134 ? -10.844 6.264 4.640 1.00 96.81 134 ALA A N 1
ATOM 1023 C CA . ALA A 1 134 ? -10.445 6.619 6.003 1.00 96.81 134 ALA A CA 1
ATOM 1024 C C . ALA A 1 134 ? -11.426 7.566 6.732 1.00 96.81 134 ALA A C 1
ATOM 1026 O O . ALA A 1 134 ? -11.734 7.283 7.897 1.00 96.81 134 ALA A O 1
ATOM 1027 N N . PRO A 1 135 ? -11.985 8.626 6.108 1.00 97.75 135 PRO A N 1
ATOM 1028 C CA . PRO A 1 135 ? -12.980 9.484 6.755 1.00 97.75 135 PRO A CA 1
ATOM 1029 C C . PRO A 1 135 ? -14.242 8.715 7.171 1.00 97.75 135 PRO A C 1
ATOM 1031 O O . PRO A 1 135 ? -14.651 8.787 8.329 1.00 97.75 135 PRO A O 1
ATOM 1034 N N . ALA A 1 136 ? -14.806 7.896 6.276 1.00 98.12 136 ALA A N 1
ATOM 1035 C CA . ALA A 1 136 ? -15.993 7.089 6.568 1.00 98.12 136 ALA A CA 1
ATOM 1036 C C .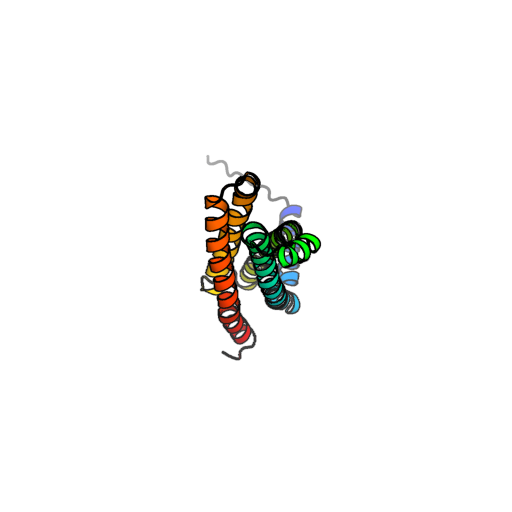 ALA A 1 136 ? -15.730 6.058 7.681 1.00 98.12 136 ALA A C 1
ATOM 1038 O O . ALA A 1 136 ? -16.559 5.849 8.570 1.00 98.12 136 ALA A O 1
ATOM 1039 N N . MET A 1 137 ? -14.546 5.436 7.687 1.00 97.06 137 MET A N 1
ATOM 1040 C CA . MET A 1 137 ? -14.140 4.524 8.759 1.00 97.06 137 MET A CA 1
ATOM 1041 C C . MET A 1 137 ? -13.978 5.231 10.110 1.00 97.06 137 MET A C 1
ATOM 1043 O O . MET A 1 137 ? -14.324 4.648 11.144 1.00 97.06 137 MET A O 1
ATOM 1047 N N . ARG A 1 138 ? -13.455 6.466 10.124 1.00 94.44 138 ARG A N 1
ATOM 1048 C CA . ARG A 1 138 ? -13.341 7.298 11.334 1.00 94.44 138 ARG A CA 1
ATOM 1049 C C . ARG A 1 138 ? -14.710 7.695 11.882 1.00 94.44 138 ARG A C 1
ATOM 1051 O O . ARG A 1 138 ? -14.891 7.671 13.093 1.00 94.44 138 ARG A O 1
ATOM 1058 N N . GLN A 1 139 ? -15.683 7.932 11.006 1.00 96.50 139 GLN A N 1
ATOM 1059 C CA . GLN A 1 139 ? -17.077 8.218 11.367 1.00 96.50 139 GLN A CA 1
ATOM 1060 C C . GLN A 1 139 ? -17.866 6.995 11.862 1.00 96.50 139 GLN A C 1
ATOM 1062 O O . GLN A 1 139 ? -19.025 7.122 12.237 1.00 96.50 139 GLN A O 1
ATOM 1067 N N . GLY A 1 140 ? -17.269 5.799 11.888 1.00 95.19 140 GLY A N 1
ATOM 1068 C CA . GLY A 1 140 ? -17.931 4.614 12.439 1.00 95.19 140 GLY A CA 1
ATOM 1069 C C . GLY A 1 140 ? -18.445 3.610 11.411 1.00 95.19 140 GLY A C 1
ATOM 1070 O O . GLY A 1 140 ? -18.836 2.519 11.822 1.00 95.19 140 GLY A O 1
ATOM 1071 N N . SER A 1 141 ? -18.383 3.910 10.108 1.00 97.75 141 SER A N 1
ATOM 1072 C CA . SER A 1 141 ? -18.940 3.042 9.062 1.00 97.75 141 SER A CA 1
ATOM 1073 C C . SER A 1 141 ? -18.311 1.646 9.076 1.00 97.75 141 SER A C 1
ATOM 1075 O O . SER A 1 141 ? -17.107 1.471 8.865 1.00 97.75 141 SER A O 1
ATOM 1077 N N . THR A 1 142 ? -19.128 0.626 9.336 1.00 96.19 142 THR A N 1
ATOM 1078 C CA . THR A 1 142 ? -18.717 -0.785 9.316 1.00 96.19 142 THR A CA 1
ATOM 1079 C C . THR A 1 142 ? -18.514 -1.285 7.890 1.00 96.19 142 THR A C 1
ATOM 1081 O O . THR A 1 142 ? -17.545 -2.000 7.642 1.00 96.19 142 THR A O 1
ATOM 1084 N N . THR A 1 143 ? -19.344 -0.839 6.943 1.00 97.62 143 THR A N 1
ATOM 1085 C CA . THR A 1 143 ? -19.192 -1.135 5.512 1.00 97.62 143 THR A CA 1
ATOM 1086 C C . THR A 1 143 ? -17.845 -0.651 4.991 1.00 97.62 143 THR A C 1
ATOM 1088 O O . THR A 1 143 ? -17.094 -1.452 4.442 1.00 97.62 143 THR A O 1
ATOM 1091 N N . ALA A 1 144 ? -17.472 0.611 5.245 1.00 98.06 144 ALA A N 1
ATOM 1092 C CA . ALA A 1 144 ? -16.180 1.149 4.807 1.00 98.06 144 ALA A CA 1
ATOM 1093 C C . ALA A 1 144 ? -14.999 0.350 5.382 1.00 98.06 144 ALA A C 1
ATOM 1095 O O . ALA A 1 144 ? -14.039 0.061 4.675 1.00 98.06 144 ALA A O 1
ATOM 1096 N N . ARG A 1 145 ? -15.091 -0.074 6.650 1.00 97.56 145 ARG A N 1
ATOM 1097 C CA . ARG A 1 145 ? -14.065 -0.908 7.300 1.00 97.56 145 ARG A CA 1
ATOM 1098 C C . ARG A 1 145 ? -13.957 -2.297 6.675 1.00 97.56 145 ARG A C 1
ATOM 1100 O O . ARG A 1 145 ? -12.849 -2.802 6.528 1.00 97.56 145 ARG A O 1
ATOM 1107 N N . ASN A 1 146 ? -15.083 -2.915 6.325 1.00 97.44 146 ASN A N 1
ATOM 1108 C CA . ASN A 1 146 ? -15.099 -4.233 5.693 1.00 97.44 146 ASN A CA 1
ATOM 1109 C C . ASN A 1 146 ? -14.566 -4.172 4.258 1.00 97.44 146 ASN A C 1
ATOM 111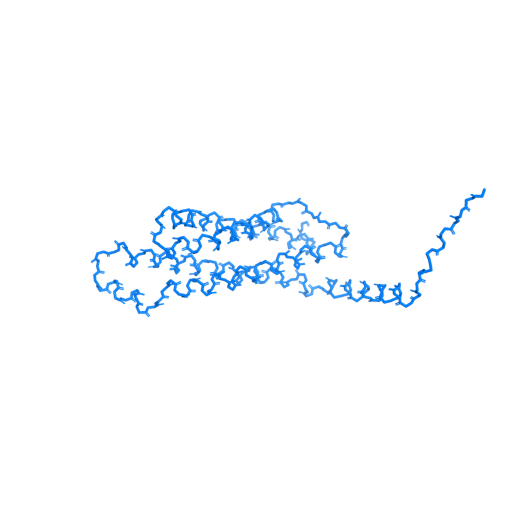1 O O . ASN A 1 146 ? -13.744 -5.008 3.896 1.00 97.44 146 ASN A O 1
ATOM 1115 N N . VAL A 1 147 ? -14.962 -3.154 3.485 1.00 98.38 147 VAL A N 1
ATOM 1116 C CA . VAL A 1 147 ? -14.417 -2.905 2.141 1.00 98.38 147 VAL A CA 1
ATOM 1117 C C . VAL A 1 147 ? -12.912 -2.665 2.222 1.00 98.38 147 VAL A C 1
ATOM 1119 O O . VAL A 1 147 ? -12.154 -3.354 1.550 1.00 98.38 147 VAL A O 1
ATOM 1122 N N . HIS A 1 148 ? -12.456 -1.770 3.103 1.00 98.44 148 HIS A N 1
ATOM 1123 C CA . HIS A 1 148 ? -11.029 -1.513 3.298 1.00 98.44 148 HIS A CA 1
ATOM 1124 C C . HIS A 1 148 ? -10.258 -2.793 3.656 1.00 98.44 148 HIS A C 1
ATOM 1126 O O . HIS A 1 148 ? -9.177 -3.027 3.131 1.00 98.44 148 HIS A O 1
ATOM 1132 N N . PHE A 1 149 ? -10.814 -3.650 4.515 1.00 97.50 149 PHE A N 1
ATOM 1133 C CA . PHE A 1 149 ? -10.182 -4.914 4.896 1.00 97.50 149 PHE A CA 1
ATOM 1134 C C . PHE A 1 149 ? -10.117 -5.931 3.744 1.00 97.50 149 PHE A C 1
ATOM 1136 O O . PHE A 1 149 ? -9.100 -6.603 3.587 1.00 97.50 149 PHE A O 1
ATOM 1143 N N . ALA A 1 150 ? -11.163 -6.028 2.918 1.00 98.06 150 ALA A N 1
ATOM 1144 C CA . ALA A 1 150 ? -11.154 -6.876 1.725 1.00 98.06 150 ALA A CA 1
ATOM 1145 C C . ALA A 1 150 ? -10.107 -6.398 0.704 1.00 98.06 150 ALA A C 1
ATOM 1147 O O . ALA A 1 150 ? -9.327 -7.197 0.188 1.00 98.06 150 ALA A O 1
ATOM 1148 N N . LEU A 1 151 ? -10.033 -5.083 0.481 1.00 98.31 151 LEU A N 1
ATOM 1149 C CA . LEU A 1 151 ? -9.012 -4.471 -0.368 1.00 98.31 151 LEU A CA 1
ATOM 1150 C C . LEU A 1 151 ? -7.601 -4.676 0.195 1.00 98.31 151 LEU A C 1
ATOM 1152 O O . LEU A 1 151 ? -6.689 -4.971 -0.569 1.00 98.31 151 LEU A O 1
ATOM 1156 N N . ALA A 1 152 ? -7.423 -4.602 1.519 1.00 97.69 152 ALA A N 1
ATOM 1157 C CA . ALA A 1 152 ? -6.138 -4.870 2.163 1.00 97.69 152 ALA A CA 1
ATOM 1158 C C . ALA A 1 152 ? -5.643 -6.294 1.875 1.00 97.69 152 ALA A C 1
ATOM 1160 O O . ALA A 1 152 ? -4.473 -6.476 1.553 1.00 97.69 152 ALA A O 1
ATOM 1161 N N . PHE A 1 153 ? -6.530 -7.293 1.930 1.00 97.31 153 PHE A N 1
ATOM 1162 C CA . PHE A 1 153 ? -6.192 -8.666 1.549 1.00 97.31 153 PHE A CA 1
ATOM 1163 C C . PHE A 1 153 ? -5.779 -8.778 0.078 1.00 97.31 153 PHE A C 1
ATOM 1165 O O . PHE A 1 153 ? -4.764 -9.408 -0.217 1.00 97.31 153 PHE A O 1
ATOM 1172 N N . ALA A 1 154 ? -6.529 -8.146 -0.831 1.00 97.38 154 ALA A N 1
ATOM 1173 C CA . ALA A 1 154 ? -6.201 -8.137 -2.256 1.00 97.38 154 ALA A CA 1
ATOM 1174 C C . ALA A 1 154 ? -4.839 -7.475 -2.524 1.00 97.38 154 ALA A C 1
ATOM 1176 O O . ALA A 1 154 ? -4.021 -8.028 -3.253 1.00 97.38 154 ALA A O 1
ATOM 1177 N N . VAL A 1 155 ? -4.564 -6.337 -1.880 1.00 97.19 155 VAL A N 1
ATOM 1178 C CA . VAL A 1 155 ? -3.283 -5.620 -1.953 1.00 97.19 155 VAL A CA 1
ATOM 1179 C C . VAL A 1 155 ? -2.138 -6.481 -1.429 1.00 97.19 155 VAL A C 1
ATOM 1181 O O . VAL A 1 155 ? -1.137 -6.631 -2.121 1.00 97.19 155 VAL A O 1
ATOM 1184 N N . THR A 1 156 ? -2.272 -7.092 -0.247 1.00 96.00 156 THR A N 1
ATOM 1185 C CA . THR A 1 156 ? -1.220 -7.953 0.320 1.00 96.00 156 THR A CA 1
ATOM 1186 C C . THR A 1 156 ? -0.952 -9.178 -0.560 1.00 96.00 156 THR A C 1
ATOM 1188 O O . THR A 1 156 ? 0.207 -9.502 -0.812 1.00 96.00 156 THR A O 1
ATOM 1191 N N . GLY A 1 157 ? -1.998 -9.828 -1.082 1.00 95.00 157 GLY A N 1
ATOM 1192 C CA . GLY A 1 157 ? -1.854 -10.951 -2.014 1.00 95.00 157 GLY A CA 1
ATOM 1193 C C . GLY A 1 157 ? -1.220 -10.544 -3.347 1.00 95.00 157 GLY A C 1
ATOM 1194 O O . GLY A 1 157 ? -0.307 -11.211 -3.831 1.00 95.00 157 GLY A O 1
ATOM 1195 N N . GLY A 1 158 ? -1.639 -9.411 -3.914 1.00 94.38 158 GLY A N 1
ATOM 1196 C CA . GLY A 1 158 ? -1.042 -8.853 -5.127 1.00 94.38 158 GLY A CA 1
ATOM 1197 C C . GLY A 1 158 ? 0.431 -8.488 -4.935 1.00 94.38 158 GLY A C 1
ATOM 1198 O O . GLY A 1 158 ? 1.257 -8.767 -5.799 1.00 94.38 158 GLY A O 1
ATOM 1199 N N . PHE A 1 159 ? 0.798 -7.935 -3.777 1.00 91.00 159 PHE A N 1
ATOM 1200 C CA . PHE A 1 159 ? 2.191 -7.606 -3.474 1.00 91.00 159 PHE A CA 1
ATOM 1201 C C . PHE A 1 159 ? 3.084 -8.850 -3.371 1.00 91.00 159 PHE A C 1
ATOM 1203 O O . PHE A 1 159 ? 4.218 -8.835 -3.841 1.00 91.00 159 PHE A O 1
ATOM 1210 N N . LEU A 1 160 ? 2.564 -9.959 -2.837 1.00 91.38 160 LEU A N 1
ATOM 1211 C CA . LEU A 1 160 ? 3.267 -11.244 -2.863 1.00 91.38 160 LEU A CA 1
ATOM 1212 C C . LEU A 1 160 ? 3.498 -11.749 -4.292 1.00 91.38 160 LEU A C 1
ATOM 1214 O O . LEU A 1 160 ? 4.596 -12.201 -4.615 1.00 91.38 160 LEU A O 1
ATOM 1218 N N . TRP A 1 161 ? 2.504 -11.621 -5.174 1.00 91.12 161 TRP A N 1
ATOM 1219 C CA . TRP A 1 161 ? 2.677 -11.964 -6.590 1.00 91.12 161 TRP A CA 1
ATOM 1220 C C . TRP A 1 161 ? 3.697 -11.039 -7.285 1.00 91.12 161 TRP A C 1
ATOM 1222 O O . TRP A 1 161 ? 4.453 -11.467 -8.165 1.00 91.12 161 TRP A O 1
ATOM 1232 N N . GLN A 1 162 ? 3.816 -9.779 -6.862 1.00 90.75 162 GLN A N 1
ATOM 1233 C CA . GLN A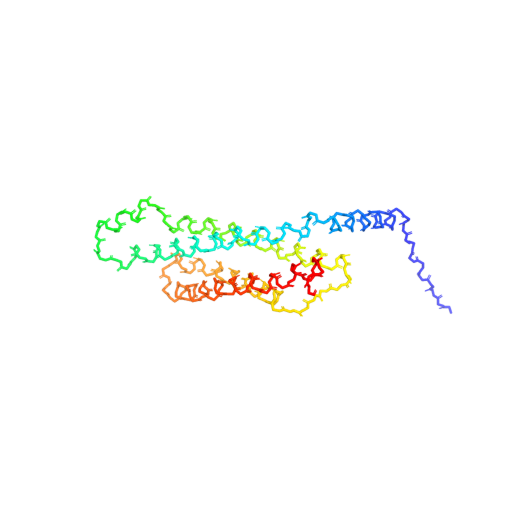 1 162 ? 4.864 -8.905 -7.392 1.00 90.75 162 GLN A CA 1
ATOM 1234 C C . GLN A 1 162 ? 6.281 -9.420 -7.133 1.00 90.75 162 GLN A C 1
ATOM 1236 O O . GLN A 1 162 ? 7.113 -9.254 -8.021 1.00 90.75 162 GLN A O 1
ATOM 1241 N N . LEU A 1 163 ? 6.555 -10.093 -6.008 1.00 83.06 163 LEU A N 1
ATOM 1242 C CA . LEU A 1 163 ? 7.876 -10.694 -5.779 1.00 83.06 163 LEU A CA 1
ATOM 1243 C C . LEU A 1 163 ? 8.191 -11.793 -6.795 1.00 83.06 163 LEU A C 1
ATOM 1245 O O . LEU A 1 163 ? 9.273 -11.799 -7.379 1.00 83.06 163 LEU A O 1
ATOM 1249 N N . GLN A 1 164 ? 7.241 -12.698 -7.046 1.00 84.00 164 GLN A N 1
ATOM 1250 C CA . GLN A 1 164 ? 7.448 -13.788 -8.001 1.00 84.00 164 GLN A CA 1
ATOM 1251 C C . GLN A 1 164 ? 7.671 -13.249 -9.420 1.00 84.00 164 GLN A C 1
ATOM 1253 O O . GLN A 1 164 ? 8.620 -13.641 -10.095 1.00 84.00 164 GLN A O 1
ATOM 1258 N N . SER A 1 165 ? 6.827 -12.312 -9.857 1.00 83.56 165 SER A N 1
ATOM 1259 C CA . SER A 1 165 ? 6.944 -11.708 -11.191 1.00 83.56 165 SER A CA 1
ATOM 1260 C C . SER A 1 165 ? 8.154 -10.773 -11.330 1.00 83.56 165 SER A C 1
ATOM 1262 O O . SER A 1 165 ? 8.723 -10.670 -12.413 1.00 83.56 165 SER A O 1
ATOM 1264 N N . GLY A 1 166 ? 8.584 -10.120 -10.248 1.00 76.75 166 GLY A N 1
ATOM 1265 C CA . GLY A 1 166 ? 9.777 -9.273 -10.216 1.00 76.75 166 GLY A CA 1
ATOM 1266 C C . GLY A 1 166 ? 11.074 -10.080 -10.274 1.00 76.75 166 GLY A C 1
ATOM 1267 O O . GLY A 1 166 ? 12.010 -9.691 -10.971 1.00 76.75 166 GLY A O 1
ATOM 1268 N N . PHE A 1 167 ? 11.115 -11.247 -9.624 1.00 80.12 167 PHE A N 1
ATOM 1269 C CA . PHE A 1 167 ? 12.273 -12.141 -9.683 1.00 80.12 167 PHE A CA 1
ATOM 1270 C C . PHE A 1 167 ? 12.572 -12.594 -11.119 1.00 80.12 167 PHE A C 1
ATOM 1272 O O . PHE A 1 167 ? 13.726 -12.590 -11.543 1.00 80.12 167 PHE A O 1
ATOM 1279 N N . GLU A 1 168 ? 11.540 -12.886 -11.917 1.00 76.19 168 GLU A N 1
ATOM 1280 C CA . GLU A 1 168 ? 11.706 -13.195 -13.344 1.00 76.19 168 GLU A CA 1
ATOM 1281 C C . GLU A 1 168 ? 12.350 -12.046 -14.139 1.00 76.19 168 GLU A C 1
ATOM 1283 O O . GLU A 1 168 ? 13.112 -12.298 -15.073 1.00 76.19 168 GLU A O 1
ATOM 1288 N N . ILE A 1 169 ? 12.076 -10.789 -13.773 1.00 74.38 169 ILE A N 1
ATOM 1289 C CA . ILE A 1 169 ? 12.675 -9.607 -14.411 1.00 74.38 169 ILE A CA 1
ATOM 1290 C C . ILE A 1 169 ? 14.152 -9.488 -14.030 1.00 74.38 169 ILE A C 1
ATOM 1292 O O . ILE A 1 169 ? 14.988 -9.254 -14.903 1.00 74.38 169 ILE A O 1
ATOM 1296 N N . VAL A 1 170 ? 14.489 -9.691 -12.753 1.00 76.12 170 VAL A N 1
ATOM 1297 C CA . VAL A 1 170 ? 15.882 -9.664 -12.277 1.00 76.12 170 VAL A CA 1
ATOM 1298 C C . VAL A 1 170 ? 16.717 -10.734 -12.985 1.00 76.12 170 VAL A C 1
ATOM 1300 O O . VAL A 1 170 ? 17.799 -10.428 -13.478 1.00 76.12 170 VAL A O 1
ATOM 1303 N N . LEU A 1 171 ? 16.199 -11.960 -13.123 1.00 80.62 171 LEU A N 1
ATOM 1304 C CA . LEU A 1 171 ? 16.895 -13.040 -13.834 1.00 80.62 171 LEU A CA 1
ATOM 1305 C C . LEU A 1 171 ? 17.195 -12.693 -15.302 1.00 80.62 171 LEU A C 1
ATOM 1307 O O . LEU A 1 171 ? 18.296 -12.976 -15.775 1.00 80.62 171 LEU A O 1
ATOM 1311 N N . LYS A 1 172 ? 16.250 -12.044 -15.998 1.00 77.19 172 LYS A N 1
ATOM 1312 C CA . LYS A 1 172 ? 16.444 -11.557 -17.376 1.00 77.19 172 LYS A CA 1
ATOM 1313 C C . LYS A 1 172 ? 17.506 -10.461 -17.461 1.00 77.19 172 LYS A C 1
ATOM 1315 O O . LYS A 1 172 ? 18.289 -10.432 -18.403 1.00 77.19 172 LYS A O 1
ATOM 1320 N N . LEU A 1 173 ? 17.562 -9.558 -16.477 1.00 72.81 173 LEU A N 1
ATOM 1321 C CA . LEU A 1 173 ? 18.584 -8.504 -16.424 1.00 72.81 173 LEU A CA 1
ATOM 1322 C C . LEU A 1 173 ? 19.992 -9.059 -16.166 1.00 72.81 173 LEU A C 1
ATOM 1324 O O . LEU A 1 173 ? 20.959 -8.497 -16.671 1.00 72.81 173 LEU A O 1
ATOM 1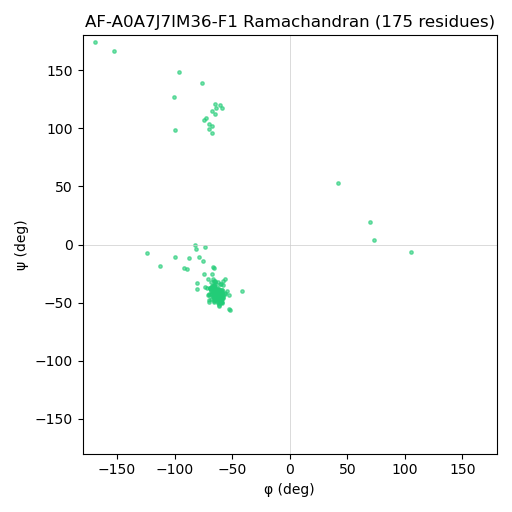328 N N . LEU A 1 174 ? 20.103 -10.157 -15.413 1.00 79.06 174 LEU A N 1
ATOM 1329 C CA . LEU A 1 174 ? 21.368 -10.852 -15.146 1.00 79.06 174 LEU A CA 1
ATOM 1330 C C . LEU A 1 174 ? 21.796 -11.802 -16.280 1.00 79.06 174 LEU A C 1
ATOM 1332 O O . LEU A 1 174 ? 22.876 -12.386 -16.208 1.00 79.06 174 LEU A O 1
ATOM 1336 N N . GLY A 1 175 ? 20.971 -11.965 -17.321 1.00 74.00 175 GLY A N 1
ATOM 1337 C CA . GLY A 1 175 ? 21.246 -12.864 -18.446 1.00 74.00 175 GLY A CA 1
ATOM 1338 C C . GLY A 1 175 ? 21.185 -14.350 -18.083 1.00 74.00 175 GLY A C 1
ATOM 1339 O O . GLY A 1 175 ? 21.751 -15.178 -18.790 1.00 74.00 175 GLY A O 1
ATOM 1340 N N . TRP A 1 176 ? 20.535 -14.702 -16.970 1.00 76.75 176 TRP A N 1
ATOM 1341 C CA . TRP A 1 176 ? 20.377 -16.094 -16.527 1.00 76.75 176 TRP A CA 1
ATOM 1342 C C . TRP A 1 176 ? 19.143 -16.775 -17.135 1.00 76.75 176 TRP A C 1
ATOM 1344 O O . TRP A 1 176 ? 18.997 -17.993 -17.014 1.00 76.75 176 TRP A O 1
ATOM 1354 N N . LYS A 1 177 ? 18.260 -16.000 -17.776 1.00 57.53 177 LYS A N 1
ATOM 1355 C CA . LYS A 1 177 ? 17.098 -16.438 -18.557 1.00 57.53 177 LYS A CA 1
ATOM 1356 C C . LYS A 1 177 ? 16.795 -15.459 -19.684 1.00 57.53 177 LYS A C 1
ATOM 1358 O O . LYS A 1 177 ? 17.122 -14.263 -19.517 1.00 57.53 177 LYS A O 1
#

Radius of gyration: 22.55 Å; Cα contacts (8 Å, |Δi|>4): 106; chains: 1; bounding box: 43×50×80 Å

InterPro domains:
  IPR025067 Protein of unknown function DUF4079 [PF13301] (33-172)

Solvent-accessible surface area (backbone atoms only — not comparable to full-atom values): 9812 Å² total; per-residue (Å²): 139,83,86,80,81,78,76,78,76,58,66,71,60,58,52,50,48,52,53,49,51,52,50,52,40,54,58,50,63,35,70,67,58,69,51,46,56,63,58,51,48,55,58,50,51,57,46,48,54,51,35,50,51,22,49,50,50,43,48,46,59,76,70,59,84,56,63,67,61,36,53,61,48,57,75,67,41,28,57,61,54,22,52,55,52,47,51,52,49,52,52,52,52,47,51,52,52,53,47,55,51,50,39,43,26,68,74,68,76,46,80,77,91,44,71,40,54,56,44,50,54,48,38,51,53,51,51,52,54,43,56,69,35,48,65,50,37,71,75,63,40,61,65,43,47,52,52,38,51,54,50,48,52,52,39,55,54,44,53,56,50,36,53,61,48,43,49,58,52,54,38,43,74,71,67,78,92

Organism: NCBI:txid2690220

Secondary structure (DSSP, 8-state):
----------HHHHHHHHHHHHHHHHHHHSHHHHHHHHHHHHHHHHHHHHHHHHHHHHHHHHH---HHHHHHHHHT-HHHHHHHHHHHHHHHHHHHHHHHHHHHHHHHSS---SHHHHHHHHHHHHHHHHHHTHHHHHTT-HHHHHHHHHHHHHHHHHHHHHHHHHHHHHHHHTT--

Mean predicted aligned error: 8.83 Å

Sequence (177 aa):
MPLLGMVVATPGFAEAAETSESTLKSLFKSLPLSLVHPMVMDGMLLTTFYVFYLGFRARTLRTTSDKELKLKIARSKPGERHYQLASILLAVMTVTTFEGMANTYTRTGKLFPGPHLYIGLSTVALMSVMASLAPAMRQGSTTARNVHFALAFAVTGGFLWQLQSGFEIVLKLLGWK